Protein AF-A0ABD0AI30-F1 (afdb_monomer_lite)

Radius of gyration: 21.76 Å; chains: 1; bounding box: 58×40×56 Å

Structure (mmCIF, N/CA/C/O backbone):
data_AF-A0ABD0AI30-F1
#
_entry.id   AF-A0ABD0AI30-F1
#
loop_
_atom_site.group_PDB
_atom_site.id
_atom_site.type_symbol
_atom_site.label_atom_id
_atom_site.label_alt_id
_atom_site.label_comp_id
_atom_site.label_asym_id
_atom_site.label_entity_id
_atom_site.label_seq_id
_atom_site.pdbx_PDB_ins_code
_atom_site.Cartn_x
_atom_site.Cartn_y
_atom_site.Cartn_z
_atom_site.occupancy
_atom_site.B_iso_or_equiv
_atom_site.auth_seq_id
_atom_site.auth_comp_id
_atom_site.auth_asym_id
_atom_site.auth_atom_id
_atom_site.pdbx_PDB_model_num
ATOM 1 N N . MET A 1 1 ? -11.498 19.575 -22.961 1.00 31.98 1 MET A N 1
ATOM 2 C CA . MET A 1 1 ? -10.607 18.942 -21.962 1.00 31.98 1 MET A CA 1
ATOM 3 C C . MET A 1 1 ? -11.467 18.393 -20.836 1.00 31.98 1 MET A C 1
ATOM 5 O O . MET A 1 1 ? -12.117 19.174 -20.152 1.00 31.98 1 MET A O 1
ATOM 9 N N . ALA A 1 2 ? -11.550 17.070 -20.700 1.00 28.44 2 ALA A N 1
ATOM 10 C CA . ALA A 1 2 ? -12.328 16.441 -19.638 1.00 28.44 2 ALA A CA 1
ATOM 11 C C . ALA A 1 2 ? -11.652 16.720 -18.288 1.00 28.44 2 ALA A C 1
ATOM 13 O O . ALA A 1 2 ? -10.511 16.319 -18.062 1.00 28.44 2 ALA A O 1
ATOM 14 N N . ARG A 1 3 ? -12.345 17.452 -17.409 1.00 28.09 3 ARG A N 1
ATOM 15 C CA . ARG A 1 3 ? -11.967 17.579 -16.001 1.00 28.09 3 ARG A CA 1
ATOM 16 C C . ARG A 1 3 ? -11.994 16.173 -15.409 1.00 28.09 3 ARG A C 1
ATOM 18 O O . ARG A 1 3 ? -13.059 15.567 -15.342 1.00 28.09 3 ARG A O 1
ATOM 25 N N . PHE A 1 4 ? -10.839 15.661 -14.995 1.00 30.91 4 PHE A N 1
ATOM 26 C CA . PHE A 1 4 ? -10.760 14.489 -14.132 1.00 30.91 4 PHE A CA 1
ATOM 27 C C . PHE A 1 4 ? -11.446 14.842 -12.811 1.00 30.91 4 PHE A C 1
ATOM 29 O O . PHE A 1 4 ? -10.830 15.379 -11.894 1.00 30.91 4 PHE A O 1
ATOM 36 N N . SER A 1 5 ? -12.750 14.586 -12.726 1.00 29.89 5 SER A N 1
ATOM 37 C CA . SER A 1 5 ? -13.435 14.491 -11.450 1.00 29.89 5 SER A CA 1
ATOM 38 C C . SER A 1 5 ? -12.874 13.254 -10.764 1.00 29.89 5 SER A C 1
ATOM 40 O O . SER A 1 5 ? -13.307 12.133 -11.031 1.00 29.89 5 SER A O 1
ATOM 42 N N . TYR A 1 6 ? -11.889 13.453 -9.892 1.00 34.97 6 TYR A N 1
ATOM 43 C CA . TYR A 1 6 ? -11.693 12.554 -8.768 1.00 34.97 6 TYR A CA 1
ATOM 44 C C . TYR A 1 6 ? -13.025 12.537 -8.017 1.00 34.97 6 TYR A C 1
ATOM 46 O O . TYR A 1 6 ? -13.306 13.410 -7.200 1.00 34.97 6 TYR A O 1
ATOM 54 N N . GLN A 1 7 ? -13.895 11.589 -8.367 1.00 36.06 7 GLN A N 1
ATOM 55 C CA . GLN A 1 7 ? -15.016 11.210 -7.529 1.00 36.06 7 GLN A CA 1
ATOM 56 C C . GLN A 1 7 ? -14.395 10.605 -6.281 1.00 36.06 7 GLN A C 1
ATOM 58 O O . GLN A 1 7 ? -14.101 9.413 -6.196 1.00 36.06 7 GLN A O 1
ATOM 63 N N . TYR A 1 8 ? -14.123 11.488 -5.331 1.00 37.06 8 TYR A N 1
ATOM 64 C CA . TYR A 1 8 ? -13.906 11.156 -3.945 1.00 37.06 8 TYR A CA 1
ATOM 65 C C . TYR A 1 8 ? -15.228 10.561 -3.446 1.00 37.06 8 TYR A C 1
ATOM 67 O O . TYR A 1 8 ? -16.035 11.234 -2.815 1.00 37.06 8 TYR A O 1
ATOM 75 N N . ASN A 1 9 ? -15.487 9.289 -3.758 1.00 41.09 9 ASN A N 1
ATOM 76 C CA . ASN A 1 9 ? -16.663 8.545 -3.292 1.00 41.09 9 ASN A CA 1
ATOM 77 C C . ASN A 1 9 ? -16.562 8.203 -1.790 1.00 41.09 9 ASN A C 1
ATOM 79 O O . ASN A 1 9 ? -17.076 7.184 -1.344 1.00 41.09 9 ASN A O 1
ATOM 83 N N . GLY A 1 10 ? -15.861 9.031 -1.011 1.00 42.53 10 GLY A N 1
ATOM 84 C CA . GLY A 1 10 ? -15.751 8.910 0.439 1.00 42.53 10 GLY A CA 1
ATOM 85 C C . GLY A 1 10 ? -16.785 9.745 1.193 1.00 42.53 10 GLY A C 1
ATOM 86 O O . GLY A 1 10 ? -17.103 9.412 2.329 1.00 42.53 10 GLY A O 1
ATOM 87 N N . PHE A 1 11 ? -17.343 10.796 0.578 1.00 44.44 11 PHE A N 1
ATOM 88 C CA . PHE A 1 11 ? -18.287 11.693 1.246 1.00 44.44 11 PHE A CA 1
ATOM 89 C C . PHE A 1 11 ? -19.464 12.023 0.331 1.00 44.44 11 PHE A C 1
ATOM 91 O O . PHE A 1 11 ? -19.327 12.724 -0.669 1.00 44.44 11 PHE A O 1
ATOM 98 N N . LEU A 1 12 ? -20.634 11.499 0.691 1.00 50.25 12 LEU A N 1
ATOM 99 C CA . LEU A 1 12 ? -21.908 11.902 0.108 1.00 50.25 12 LEU A CA 1
ATOM 100 C C . LEU A 1 12 ? -22.252 13.314 0.577 1.00 50.25 12 LEU A C 1
ATOM 102 O O . LEU A 1 12 ? -22.020 13.656 1.741 1.00 50.25 12 LEU A O 1
ATOM 106 N N . LYS A 1 13 ? -22.882 14.120 -0.283 1.00 58.12 13 LYS A N 1
ATOM 107 C CA . LYS A 1 13 ? -23.530 15.348 0.195 1.00 58.12 13 LYS A CA 1
ATOM 108 C C . LYS A 1 13 ? -24.604 14.966 1.215 1.00 58.12 13 LYS 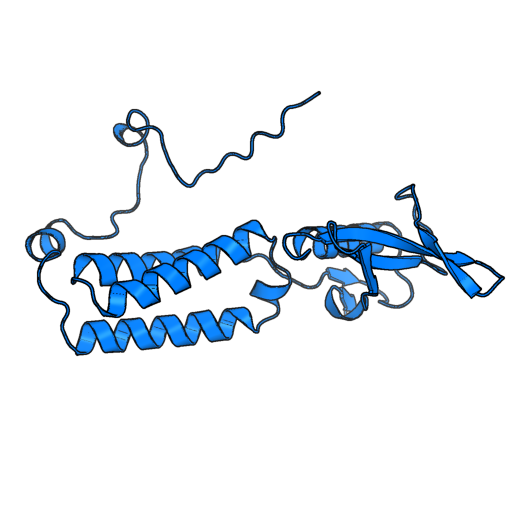A C 1
ATOM 110 O O . LYS A 1 13 ? -25.238 13.920 1.088 1.00 58.12 13 LYS A O 1
ATOM 115 N N . ALA A 1 14 ? -24.873 15.821 2.203 1.00 60.12 14 ALA A N 1
ATOM 116 C CA . ALA A 1 14 ? -25.874 15.535 3.241 1.00 60.12 14 ALA A CA 1
ATOM 117 C C . ALA A 1 14 ? -27.262 15.164 2.665 1.00 60.12 14 ALA A C 1
ATOM 119 O O . ALA A 1 14 ? -27.974 14.329 3.222 1.00 60.12 14 ALA A O 1
ATOM 120 N N . SER A 1 15 ? -27.624 15.729 1.508 1.00 67.75 15 SER A N 1
ATOM 121 C CA . SER A 1 15 ? -28.847 15.403 0.761 1.00 67.75 15 SER A CA 1
ATOM 122 C C . SER A 1 15 ? -28.840 14.008 0.116 1.00 67.75 15 SER A C 1
ATOM 124 O O . SER A 1 15 ? -29.902 13.428 -0.109 1.00 67.75 15 SER A O 1
ATOM 126 N N . GLU A 1 16 ? -27.665 13.452 -0.163 1.00 65.31 16 GLU A N 1
ATOM 127 C CA . GLU A 1 16 ? -27.460 12.142 -0.790 1.00 65.31 16 GLU A CA 1
ATOM 128 C C . GLU A 1 16 ? -27.366 11.021 0.253 1.00 65.31 16 GLU A C 1
ATOM 130 O O . GLU A 1 16 ? -27.747 9.890 -0.039 1.00 65.31 16 GLU A O 1
ATOM 135 N N . VAL A 1 17 ? -26.973 11.337 1.496 1.00 63.44 17 VAL A N 1
ATOM 136 C CA . VAL A 1 17 ? -26.948 10.387 2.628 1.00 63.44 17 VAL A CA 1
ATOM 137 C C . VAL A 1 17 ? -28.314 9.729 2.842 1.00 63.44 17 VAL A C 1
ATOM 139 O O . VAL A 1 17 ? -28.382 8.528 3.077 1.00 63.44 17 VAL A O 1
ATOM 142 N N . LYS A 1 18 ? -29.414 10.483 2.696 1.00 64.25 18 LYS A N 1
ATOM 143 C CA . LYS A 1 18 ? -30.782 9.949 2.852 1.00 64.25 18 LYS A CA 1
ATOM 144 C C . LYS A 1 18 ? -31.198 8.980 1.738 1.00 64.25 18 LYS A C 1
ATOM 146 O O . LYS A 1 18 ? -32.106 8.184 1.949 1.00 64.25 18 LYS A O 1
ATOM 151 N N . LYS A 1 19 ? -30.577 9.069 0.557 1.00 67.75 19 LYS A N 1
ATOM 152 C CA . LYS A 1 19 ? -30.881 8.222 -0.611 1.00 67.75 19 LYS A CA 1
ATOM 153 C C . LYS A 1 19 ? -29.909 7.051 -0.751 1.00 67.75 19 LYS A C 1
ATOM 155 O O . LYS A 1 19 ? -30.205 6.089 -1.454 1.00 67.75 19 LYS A O 1
ATOM 160 N N . ALA A 1 20 ? -28.751 7.131 -0.103 1.00 65.06 20 ALA A N 1
ATOM 161 C CA . ALA A 1 20 ? -27.732 6.103 -0.161 1.00 65.06 20 ALA A CA 1
ATOM 162 C C . ALA A 1 20 ? -28.019 4.969 0.825 1.00 65.06 20 ALA A C 1
ATOM 164 O O . ALA A 1 20 ? -28.300 5.182 2.005 1.00 65.06 20 ALA A O 1
ATOM 165 N N . LYS A 1 21 ? -27.868 3.731 0.352 1.00 70.69 21 LYS A N 1
ATOM 166 C CA . LYS A 1 21 ? -27.889 2.547 1.210 1.00 70.69 21 LYS A CA 1
ATOM 167 C C . LYS A 1 21 ? -26.522 2.397 1.880 1.00 70.69 21 LYS A C 1
ATOM 169 O O . LYS A 1 21 ? -25.649 1.697 1.374 1.00 70.69 21 LYS A O 1
ATOM 174 N N . LEU A 1 22 ? -26.322 3.115 2.983 1.00 70.75 22 LEU A N 1
ATOM 175 C CA . LEU A 1 22 ? -25.070 3.090 3.738 1.00 70.75 22 LEU A CA 1
ATOM 176 C C . LEU A 1 22 ? -24.982 1.858 4.652 1.00 70.75 22 LEU A C 1
ATOM 178 O O . LEU A 1 22 ? -25.995 1.441 5.224 1.00 70.75 22 LEU A O 1
ATOM 182 N N . PRO A 1 23 ? -23.783 1.273 4.823 1.00 73.75 23 PRO A N 1
ATOM 183 C CA . PRO A 1 23 ? -23.594 0.177 5.758 1.00 73.75 23 PRO A CA 1
ATOM 184 C C . PRO A 1 23 ? -23.846 0.656 7.190 1.00 73.75 23 PRO A C 1
ATOM 186 O O . PRO A 1 23 ? -23.369 1.709 7.614 1.00 73.75 23 PRO A O 1
ATOM 189 N N . THR A 1 24 ? -24.585 -0.138 7.963 1.00 80.50 24 THR A N 1
ATOM 190 C CA . THR A 1 24 ? -24.714 0.093 9.405 1.00 80.50 24 THR A CA 1
ATOM 191 C C . THR A 1 24 ? -23.467 -0.446 10.096 1.00 80.50 24 THR A C 1
ATOM 193 O O . THR A 1 24 ? -23.324 -1.654 10.255 1.00 80.50 24 THR A O 1
ATOM 196 N N . ILE A 1 25 ? -22.562 0.452 10.487 1.00 84.00 25 ILE A N 1
ATOM 197 C CA . ILE A 1 25 ? -21.295 0.097 11.150 1.00 84.00 25 ILE A CA 1
ATOM 198 C C . ILE A 1 25 ? -21.524 -0.197 12.638 1.00 84.00 25 ILE A C 1
ATOM 200 O O . ILE A 1 25 ? -21.005 -1.169 13.181 1.00 84.00 25 ILE A O 1
ATOM 204 N N . ILE A 1 26 ? -22.346 0.627 13.294 1.00 81.25 26 ILE A N 1
ATOM 205 C CA . ILE A 1 26 ? -22.733 0.473 14.698 1.00 81.25 26 ILE A CA 1
ATOM 206 C C . ILE A 1 26 ? -24.234 0.203 14.738 1.00 81.25 26 ILE A C 1
ATOM 208 O O . ILE A 1 26 ? -25.036 0.994 14.243 1.00 81.25 26 ILE A O 1
ATOM 212 N N . SER A 1 27 ? -24.631 -0.929 15.322 1.00 81.75 27 SER A N 1
ATOM 213 C CA . SER A 1 27 ? -26.051 -1.262 15.464 1.00 81.75 27 SER A CA 1
ATOM 214 C C . SER A 1 27 ? -26.770 -0.264 16.380 1.00 81.75 27 SER A C 1
ATOM 216 O O . SER A 1 27 ? -26.178 0.262 17.322 1.00 81.75 27 SER A O 1
ATOM 218 N N . LYS A 1 28 ? -28.082 -0.070 16.182 1.00 84.00 28 LYS A N 1
ATOM 219 C CA . LYS A 1 28 ? -28.910 0.795 17.051 1.00 84.00 28 LYS A CA 1
ATOM 220 C C . LYS A 1 28 ? -28.780 0.447 18.539 1.00 84.00 28 LYS A C 1
ATOM 222 O O . LYS A 1 28 ? -28.817 1.332 19.385 1.00 84.00 28 LYS A O 1
ATOM 227 N N . LYS A 1 29 ? -28.626 -0.843 18.865 1.00 83.00 29 LYS A N 1
ATOM 228 C CA . LYS A 1 29 ? -28.421 -1.310 20.243 1.00 83.00 29 LYS A CA 1
ATOM 229 C C . LYS A 1 29 ? -27.045 -0.900 20.772 1.00 83.00 29 LYS A C 1
ATOM 231 O O . LYS A 1 29 ? -26.966 -0.387 21.881 1.00 83.00 29 LYS A O 1
ATOM 236 N N . ALA A 1 30 ? -25.989 -1.098 19.982 1.00 79.44 30 ALA A N 1
ATOM 237 C CA . ALA A 1 30 ? -24.621 -0.751 20.367 1.00 79.44 30 ALA A CA 1
ATOM 238 C C . ALA A 1 30 ? -24.398 0.769 20.473 1.00 79.44 30 ALA A C 1
ATOM 240 O O . ALA A 1 30 ? -23.628 1.209 21.324 1.00 79.44 30 ALA A O 1
ATOM 241 N N . ALA A 1 31 ? -25.117 1.561 19.671 1.00 85.31 31 ALA A N 1
ATOM 242 C CA . ALA A 1 31 ? -25.062 3.022 19.694 1.00 85.31 31 ALA A CA 1
ATOM 243 C C . ALA A 1 31 ? -25.477 3.618 21.050 1.00 85.31 31 ALA A C 1
ATOM 245 O O . ALA A 1 31 ? -24.930 4.626 21.466 1.00 85.31 31 ALA A O 1
ATOM 246 N N . LYS A 1 32 ? -26.374 2.964 21.804 1.00 90.06 32 LYS A N 1
ATOM 247 C CA . LYS A 1 32 ? -26.777 3.434 23.147 1.00 90.06 32 LYS A CA 1
ATOM 248 C C . LYS A 1 32 ? -25.622 3.495 24.149 1.00 90.06 32 LYS A C 1
ATOM 250 O O . LYS A 1 32 ? -25.737 4.139 25.183 1.00 90.06 32 LYS A O 1
ATOM 255 N N . THR A 1 33 ? -24.539 2.775 23.873 1.00 89.94 33 THR A N 1
ATOM 256 C CA . THR A 1 33 ? -23.365 2.687 24.743 1.00 89.94 33 THR A CA 1
ATOM 257 C C . THR A 1 33 ? -22.074 3.026 24.002 1.00 89.94 33 THR A C 1
ATOM 259 O O . THR A 1 33 ? -21.003 2.682 24.495 1.00 89.94 33 THR A O 1
ATOM 262 N N . SER A 1 34 ? -22.145 3.630 22.809 1.00 89.25 34 SER A N 1
ATOM 263 C CA . SER A 1 34 ? -20.957 3.910 21.988 1.00 89.25 34 SER A CA 1
ATOM 264 C C . SER A 1 34 ? -19.999 4.872 22.670 1.00 89.25 34 SER A C 1
ATOM 266 O O . SER A 1 34 ? -18.793 4.678 22.581 1.00 89.25 34 SER A O 1
ATOM 268 N N . ASP A 1 35 ? -20.540 5.841 23.399 1.00 92.69 35 ASP A N 1
ATOM 269 C CA . ASP A 1 35 ? -19.767 6.939 23.985 1.00 92.69 35 ASP A CA 1
ATOM 270 C C . ASP A 1 35 ? -19.091 6.529 25.299 1.00 92.69 35 ASP A C 1
ATOM 272 O O . ASP A 1 35 ? -18.295 7.270 25.867 1.00 92.69 35 ASP A O 1
ATOM 276 N N . GLN A 1 36 ? -19.386 5.319 25.780 1.00 94.06 36 GLN A N 1
ATOM 277 C CA . GLN A 1 36 ? -18.755 4.763 26.967 1.00 94.06 36 GLN A CA 1
ATOM 278 C C . GLN A 1 36 ? -17.295 4.386 26.684 1.00 94.06 36 GLN A C 1
ATOM 280 O O . GLN A 1 36 ? -16.979 3.963 25.564 1.00 94.06 36 GLN A O 1
ATOM 285 N N . PRO A 1 37 ? -16.415 4.442 27.701 1.00 94.94 37 PRO A N 1
ATOM 286 C CA . PRO A 1 37 ? -15.038 3.991 27.568 1.00 94.94 37 PRO A CA 1
ATOM 287 C C . PRO A 1 37 ? -14.952 2.557 27.045 1.00 94.94 37 PRO A C 1
ATOM 289 O O . PRO A 1 37 ? -15.746 1.680 27.411 1.00 94.94 37 PRO A O 1
ATOM 292 N N . ALA A 1 38 ? -13.978 2.313 26.176 1.00 94.75 38 ALA A N 1
ATOM 293 C CA . ALA A 1 38 ? -13.698 0.979 25.684 1.00 94.75 38 ALA A CA 1
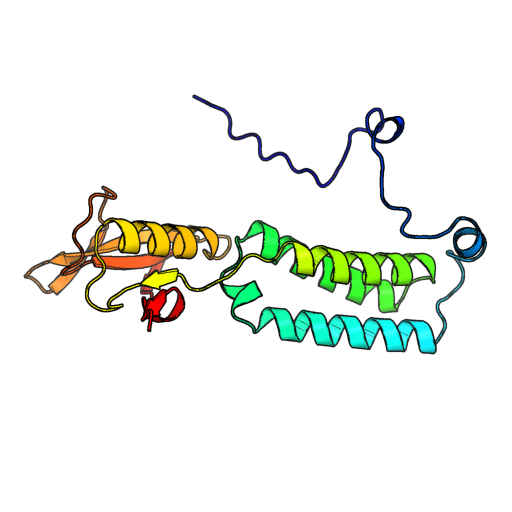ATOM 294 C C . ALA A 1 38 ? -13.161 0.058 26.786 1.00 94.75 38 ALA A C 1
ATOM 296 O O . ALA A 1 38 ? -12.366 0.465 27.632 1.00 94.75 38 ALA A O 1
ATOM 297 N N . SER A 1 39 ? -13.548 -1.218 26.750 1.00 95.31 39 SER A N 1
ATOM 298 C CA . SER A 1 39 ? -12.953 -2.221 27.632 1.00 95.31 39 SER A CA 1
ATOM 299 C C . SER A 1 39 ? -11.525 -2.574 27.200 1.00 95.31 39 SER A C 1
ATOM 301 O O . SER A 1 39 ? -11.159 -2.479 26.024 1.00 95.31 39 SER A O 1
ATOM 303 N N . ALA A 1 40 ? -10.738 -3.112 28.136 1.00 96.12 40 ALA A N 1
ATOM 304 C CA . ALA A 1 40 ? -9.410 -3.651 27.842 1.00 96.12 40 ALA A CA 1
ATOM 305 C C . ALA A 1 40 ? -9.436 -4.715 26.724 1.00 96.12 40 ALA A C 1
ATOM 307 O O . ALA A 1 40 ? -8.541 -4.754 25.881 1.00 96.12 40 ALA A O 1
ATOM 308 N N . SER A 1 41 ? -10.487 -5.543 26.662 1.00 96.44 41 SER A N 1
ATOM 309 C CA . SER A 1 41 ? -10.652 -6.549 25.605 1.00 96.44 41 SER A CA 1
ATOM 310 C C . SER A 1 41 ? -10.909 -5.934 24.225 1.00 96.44 41 SER A C 1
ATOM 312 O O . SER A 1 41 ? -10.370 -6.422 23.230 1.00 96.44 41 SER A O 1
ATOM 314 N N . GLN A 1 42 ? -11.674 -4.840 24.143 1.00 96.25 42 GLN A N 1
ATOM 315 C CA . GLN A 1 42 ? -11.899 -4.108 22.892 1.00 96.25 42 GLN A CA 1
ATOM 316 C C . GLN A 1 42 ? -10.609 -3.447 22.398 1.00 96.25 42 GLN A C 1
ATOM 318 O O . GLN A 1 42 ? -10.275 -3.569 21.219 1.00 96.25 42 GLN A O 1
ATOM 323 N N . LEU A 1 43 ? -9.847 -2.833 23.306 1.00 97.62 43 LEU A N 1
ATOM 324 C CA . LEU A 1 43 ? -8.540 -2.249 23.002 1.00 97.62 43 LEU A CA 1
ATOM 325 C C . LEU A 1 43 ? -7.539 -3.306 22.523 1.00 97.62 43 LEU A C 1
ATOM 327 O O . LEU A 1 43 ? -6.872 -3.116 21.508 1.00 97.62 43 LEU A O 1
ATOM 331 N N . ALA A 1 44 ? -7.466 -4.451 23.206 1.00 97.62 44 ALA A N 1
ATOM 332 C CA . ALA A 1 44 ? -6.619 -5.566 22.792 1.00 97.62 44 ALA A CA 1
ATOM 333 C C . ALA A 1 44 ? -7.024 -6.112 21.414 1.00 97.62 44 ALA A C 1
ATOM 335 O O . ALA A 1 44 ? -6.160 -6.428 20.597 1.00 97.62 44 ALA A O 1
ATOM 336 N N . SER A 1 45 ? -8.328 -6.188 21.124 1.00 97.44 45 SER A N 1
ATOM 337 C CA . SER A 1 45 ? -8.809 -6.572 19.797 1.00 97.44 45 SER A CA 1
ATOM 338 C C . SER A 1 45 ? -8.400 -5.561 18.726 1.00 97.44 45 SER A C 1
ATOM 340 O O . SER A 1 45 ? -7.961 -5.991 17.666 1.00 97.44 45 SER A O 1
ATOM 342 N N . LEU A 1 46 ? -8.506 -4.254 18.983 1.00 98.31 46 LEU A N 1
ATOM 343 C CA . LEU A 1 46 ? -8.091 -3.227 18.023 1.00 98.31 46 LEU A CA 1
ATOM 344 C C . LEU A 1 46 ? -6.583 -3.281 17.746 1.00 98.31 46 LEU A C 1
ATOM 346 O O . LEU A 1 46 ? -6.181 -3.228 16.589 1.00 98.31 46 LEU A O 1
ATOM 350 N N . LYS A 1 47 ? -5.751 -3.476 18.779 1.00 98.44 47 LYS A N 1
ATOM 351 C CA . LYS A 1 47 ? -4.296 -3.646 18.614 1.00 98.44 47 LYS A CA 1
ATOM 352 C C . LYS A 1 47 ? -3.948 -4.800 17.671 1.00 98.44 47 LYS A C 1
ATOM 354 O O . LYS A 1 47 ? -3.072 -4.644 16.830 1.00 98.44 47 LYS A O 1
ATOM 359 N N . LYS A 1 48 ? -4.660 -5.931 17.766 1.00 98.12 48 LYS A N 1
ATOM 360 C CA . LYS A 1 48 ? -4.465 -7.070 16.852 1.00 98.12 48 LYS A CA 1
ATOM 361 C C . LYS A 1 48 ? -4.774 -6.704 15.397 1.00 98.12 48 LYS A C 1
ATOM 363 O O . LYS A 1 48 ? -4.001 -7.067 14.515 1.00 98.12 48 LYS A O 1
ATOM 368 N N . GLU A 1 49 ? -5.866 -5.977 15.152 1.00 98.12 49 GLU A N 1
ATOM 369 C CA . GLU A 1 49 ? -6.218 -5.523 13.797 1.00 98.12 49 GLU A CA 1
ATOM 370 C C . GLU A 1 49 ? -5.193 -4.523 13.245 1.00 98.12 49 GLU A C 1
ATOM 372 O O . GLU A 1 49 ? -4.814 -4.621 12.082 1.00 98.12 49 GLU A O 1
ATOM 377 N N . ILE A 1 50 ? -4.684 -3.610 14.083 1.00 98.50 50 ILE A N 1
ATOM 378 C CA . ILE A 1 50 ? -3.606 -2.683 13.701 1.00 98.50 50 ILE A CA 1
ATOM 379 C C . ILE A 1 50 ? -2.367 -3.468 13.259 1.00 98.50 50 ILE A C 1
ATOM 381 O O . ILE A 1 50 ? -1.880 -3.258 12.153 1.00 98.50 50 ILE A O 1
ATOM 385 N N . THR A 1 51 ? -1.898 -4.426 14.066 1.00 98.31 51 THR A N 1
ATOM 386 C CA . THR A 1 51 ? -0.724 -5.245 13.720 1.00 98.31 51 THR A CA 1
ATOM 387 C C . THR A 1 51 ? -0.923 -6.025 12.418 1.00 98.31 51 THR A C 1
ATOM 389 O O . THR A 1 51 ? 0.008 -6.146 11.620 1.00 98.31 51 THR A O 1
ATOM 392 N N . LYS A 1 52 ? -2.132 -6.542 12.171 1.00 97.25 52 LYS A N 1
ATOM 393 C CA . LYS A 1 52 ? -2.463 -7.216 10.911 1.00 97.25 52 LYS A CA 1
ATOM 394 C C . LYS A 1 52 ? -2.366 -6.251 9.723 1.00 97.25 52 LYS A C 1
ATOM 396 O O . LYS A 1 52 ? -1.696 -6.568 8.743 1.00 97.25 52 LYS A O 1
ATOM 401 N N . ALA A 1 53 ? -2.969 -5.071 9.819 1.00 97.19 53 ALA A N 1
ATOM 402 C CA . ALA A 1 53 ? -2.924 -4.066 8.759 1.00 97.19 53 ALA A CA 1
ATOM 403 C C . ALA A 1 53 ? -1.495 -3.531 8.504 1.00 97.19 53 ALA A C 1
ATOM 405 O O . ALA A 1 53 ? -1.089 -3.357 7.354 1.00 97.19 53 ALA A O 1
ATOM 406 N N . GLU A 1 54 ? -0.683 -3.354 9.549 1.00 97.62 54 GLU A N 1
ATOM 407 C CA . GLU A 1 54 ? 0.745 -3.011 9.432 1.00 97.62 54 GLU A CA 1
ATOM 408 C C . GLU A 1 54 ? 1.555 -4.112 8.723 1.00 97.62 54 GLU A C 1
ATOM 410 O O . GLU A 1 54 ? 2.515 -3.829 7.999 1.00 97.62 54 GLU A O 1
ATOM 415 N N . ALA A 1 55 ? 1.181 -5.384 8.900 1.00 97.38 55 ALA A N 1
ATOM 416 C CA . ALA A 1 55 ? 1.777 -6.481 8.144 1.00 97.38 55 ALA A CA 1
ATOM 417 C C . ALA A 1 55 ? 1.407 -6.392 6.654 1.00 97.38 55 ALA A C 1
ATOM 419 O O . ALA A 1 55 ? 2.295 -6.504 5.806 1.00 97.38 55 ALA A O 1
ATOM 420 N N . VAL A 1 56 ? 0.145 -6.080 6.331 1.00 97.00 56 VAL A N 1
ATOM 421 C CA . VAL A 1 56 ? -0.328 -5.888 4.947 1.00 97.00 56 VAL A CA 1
ATOM 422 C C . VAL A 1 56 ? 0.450 -4.781 4.226 1.00 97.00 56 VAL A C 1
ATOM 424 O O . VAL A 1 56 ? 0.796 -4.951 3.055 1.00 97.00 56 VAL A O 1
ATOM 427 N N . GLN A 1 57 ? 0.835 -3.690 4.903 1.00 95.38 57 GLN A N 1
ATOM 428 C CA . GLN A 1 57 ? 1.675 -2.632 4.306 1.00 95.38 57 GLN A CA 1
ATOM 429 C C . GLN A 1 57 ? 3.033 -3.146 3.779 1.00 95.38 57 GLN A C 1
ATOM 431 O O . GLN A 1 57 ? 3.645 -2.558 2.880 1.00 95.38 57 GLN A O 1
ATOM 436 N N . LYS A 1 58 ? 3.529 -4.272 4.304 1.00 95.12 58 LYS A N 1
ATOM 437 C CA . LYS A 1 58 ? 4.795 -4.886 3.871 1.00 95.12 58 LYS A CA 1
ATOM 438 C C . LYS A 1 58 ? 4.612 -5.807 2.663 1.00 95.12 58 LYS A C 1
ATOM 440 O O . LYS A 1 58 ? 5.606 -6.154 2.012 1.00 95.12 58 LYS A O 1
ATOM 445 N N . GLU A 1 59 ? 3.380 -6.164 2.325 1.00 96.12 59 GLU A N 1
ATOM 446 C CA . GLU A 1 59 ? 3.054 -7.117 1.272 1.00 96.12 59 GLU A CA 1
ATOM 447 C C . GLU A 1 59 ? 2.972 -6.485 -0.125 1.00 96.12 59 GLU A C 1
ATOM 449 O O . GLU A 1 59 ? 2.866 -5.271 -0.315 1.00 96.12 59 GLU A O 1
ATOM 454 N N . THR A 1 60 ? 3.007 -7.347 -1.146 1.00 95.38 60 THR A N 1
ATOM 455 C CA . THR A 1 60 ? 2.890 -6.935 -2.557 1.00 95.38 60 THR A CA 1
ATOM 456 C C . THR A 1 60 ? 1.535 -6.284 -2.845 1.00 95.38 60 THR A C 1
ATOM 458 O O . THR A 1 60 ? 1.476 -5.337 -3.630 1.00 95.38 60 THR A O 1
ATOM 461 N N . ILE A 1 61 ? 0.466 -6.769 -2.202 1.00 96.56 61 ILE A N 1
ATOM 462 C CA . ILE A 1 61 ? -0.899 -6.264 -2.391 1.00 96.56 61 ILE A CA 1
ATOM 463 C C . ILE A 1 61 ? -0.998 -4.776 -2.052 1.00 96.56 61 ILE A C 1
ATOM 465 O O . ILE A 1 61 ? -1.571 -4.012 -2.823 1.00 96.56 61 ILE A O 1
ATOM 469 N N . TYR A 1 62 ? -0.347 -4.325 -0.980 1.00 96.81 62 TYR A N 1
ATOM 470 C CA . TYR A 1 62 ? -0.266 -2.907 -0.647 1.00 96.81 62 TYR A CA 1
ATOM 471 C C . TYR A 1 62 ? 0.721 -2.168 -1.553 1.00 96.81 62 TYR A C 1
ATOM 473 O O . TYR A 1 62 ? 0.342 -1.204 -2.212 1.00 96.81 62 TYR A O 1
ATOM 481 N N . LYS A 1 63 ? 1.974 -2.639 -1.647 1.00 94.81 63 LYS A N 1
ATOM 482 C CA . LYS A 1 63 ? 3.063 -1.926 -2.347 1.00 94.81 63 LYS A CA 1
ATOM 483 C C . LYS A 1 63 ? 2.760 -1.625 -3.813 1.00 94.81 63 LYS A C 1
ATOM 485 O O . LYS A 1 63 ? 3.240 -0.623 -4.335 1.00 94.81 63 LYS A O 1
ATOM 490 N N . LEU A 1 64 ? 1.992 -2.492 -4.472 1.00 96.06 64 LEU A N 1
ATOM 491 C CA . LEU A 1 64 ? 1.605 -2.331 -5.874 1.00 96.06 64 LEU A CA 1
ATOM 492 C C . LEU A 1 64 ? 0.190 -1.771 -6.064 1.00 96.06 64 LEU A C 1
ATOM 494 O O . LEU A 1 64 ? -0.242 -1.629 -7.206 1.00 96.06 64 LEU A O 1
ATOM 498 N N . SER A 1 65 ? -0.546 -1.490 -4.986 1.00 95.44 65 SER A N 1
ATOM 499 C CA . SER A 1 65 ? -1.836 -0.804 -5.095 1.00 95.44 65 SER A CA 1
ATOM 500 C C . SER A 1 65 ? -1.639 0.635 -5.543 1.00 95.44 65 SER A C 1
ATOM 502 O O . SER A 1 65 ? -0.577 1.207 -5.309 1.00 95.44 65 SER A O 1
ATOM 504 N N . SER A 1 66 ? -2.667 1.250 -6.129 1.00 92.31 66 SER A N 1
ATOM 505 C CA . SER A 1 66 ? -2.619 2.677 -6.459 1.00 92.31 66 SER A CA 1
ATOM 506 C C . SER A 1 66 ? -2.436 3.552 -5.214 1.00 92.31 66 SER A C 1
ATOM 508 O O . SER A 1 66 ? -2.942 3.199 -4.146 1.00 92.31 66 SER A O 1
ATOM 510 N N . SER A 1 67 ? -1.766 4.704 -5.340 1.00 89.62 67 SER A N 1
ATOM 511 C CA . SER A 1 67 ? -1.467 5.587 -4.196 1.00 89.62 67 SER A CA 1
ATOM 512 C C . SER A 1 67 ? -2.682 5.885 -3.320 1.00 89.62 67 SER A C 1
ATOM 514 O O . SER A 1 67 ? -2.645 5.593 -2.133 1.00 89.62 67 SER A O 1
ATOM 516 N N . TYR A 1 68 ? -3.807 6.297 -3.908 1.00 88.31 68 TYR A N 1
ATOM 517 C CA . TYR A 1 68 ? -5.025 6.599 -3.146 1.00 88.31 68 TYR A CA 1
ATOM 518 C C . TYR A 1 68 ? -5.585 5.410 -2.341 1.00 88.31 68 TYR A C 1
ATOM 520 O O . TYR A 1 68 ? -6.249 5.613 -1.330 1.00 88.31 68 TYR A O 1
ATOM 528 N N . ARG A 1 69 ? -5.350 4.163 -2.779 1.00 93.06 69 ARG A N 1
ATOM 529 C CA . ARG A 1 69 ? -5.795 2.953 -2.058 1.00 93.06 69 ARG A CA 1
ATOM 530 C C . ARG A 1 69 ? -4.886 2.674 -0.869 1.00 93.06 69 ARG A C 1
ATOM 532 O O . ARG A 1 69 ? -5.374 2.282 0.184 1.00 93.06 69 ARG A O 1
ATOM 539 N N . ARG A 1 70 ? -3.581 2.912 -1.036 1.00 94.38 70 ARG A N 1
ATOM 540 C CA . ARG A 1 70 ? -2.605 2.852 0.058 1.00 94.38 70 ARG A CA 1
ATOM 541 C C . ARG A 1 70 ? -2.897 3.931 1.095 1.00 94.38 70 ARG A C 1
ATOM 543 O O . ARG A 1 70 ? -3.051 3.601 2.263 1.00 94.38 70 ARG A O 1
ATOM 550 N N . ASP A 1 71 ? -3.114 5.166 0.642 1.00 92.56 71 ASP A N 1
ATOM 551 C CA . ASP A 1 71 ? -3.453 6.308 1.496 1.00 92.56 71 ASP A CA 1
ATOM 552 C C . ASP A 1 71 ? -4.723 6.039 2.324 1.00 92.56 71 ASP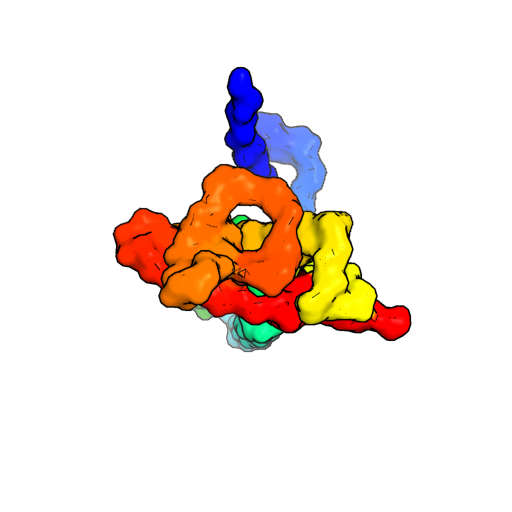 A C 1
ATOM 554 O O . ASP A 1 71 ? -4.820 6.467 3.473 1.00 92.56 71 ASP A O 1
ATOM 558 N N . TYR A 1 72 ? -5.691 5.291 1.779 1.00 93.81 72 TYR A N 1
ATOM 559 C CA . TYR A 1 72 ? -6.897 4.906 2.513 1.00 93.81 72 TYR A CA 1
ATOM 560 C C . TYR A 1 72 ? -6.619 3.916 3.658 1.00 93.81 72 TYR A C 1
ATOM 562 O O . TYR A 1 72 ? -7.170 4.089 4.746 1.00 93.81 72 TYR A O 1
ATOM 570 N N . LEU A 1 73 ? -5.743 2.921 3.455 1.00 95.88 73 LEU A N 1
ATOM 571 C CA . LEU A 1 73 ? -5.289 2.036 4.539 1.00 95.88 73 LEU A CA 1
ATOM 572 C C . LEU A 1 73 ? -4.437 2.798 5.563 1.00 95.88 73 LEU A C 1
ATOM 574 O O . LEU A 1 73 ? -4.617 2.618 6.764 1.00 95.88 73 LEU A O 1
ATOM 578 N N . ASP A 1 74 ? -3.551 3.685 5.110 1.00 96.25 74 ASP A N 1
ATOM 579 C CA . ASP A 1 74 ? -2.696 4.489 5.989 1.00 96.25 74 ASP A CA 1
ATOM 580 C C . ASP A 1 74 ? -3.541 5.423 6.876 1.00 96.25 74 ASP A C 1
ATOM 582 O O . ASP A 1 74 ? -3.300 5.555 8.080 1.00 96.25 74 ASP A O 1
ATOM 586 N N . TYR A 1 75 ? -4.599 6.011 6.309 1.00 95.69 75 TYR A N 1
ATOM 587 C CA . TYR A 1 75 ? -5.605 6.757 7.060 1.00 95.69 75 TYR A CA 1
ATOM 588 C C . TYR A 1 75 ? -6.341 5.871 8.075 1.00 95.69 75 TYR A C 1
ATOM 590 O O . TYR A 1 75 ? -6.500 6.273 9.230 1.00 95.69 75 TYR A O 1
ATOM 598 N N . ALA A 1 76 ? -6.763 4.665 7.676 1.00 96.62 76 ALA A N 1
ATOM 599 C CA . ALA A 1 76 ? -7.431 3.716 8.565 1.00 96.62 76 ALA A CA 1
ATOM 600 C C . ALA A 1 76 ? -6.548 3.325 9.761 1.00 96.62 76 ALA A C 1
ATOM 602 O O . ALA A 1 76 ? -7.021 3.315 10.896 1.00 96.62 76 ALA A O 1
ATOM 603 N N . LEU A 1 77 ? -5.256 3.082 9.522 1.00 98.12 77 LEU A N 1
ATOM 604 C CA . LEU A 1 77 ? -4.256 2.813 10.556 1.00 98.12 77 LEU A CA 1
ATOM 605 C C . LEU A 1 77 ? -4.091 3.992 11.515 1.00 98.12 77 LEU A C 1
ATOM 607 O O . LEU A 1 77 ? -4.165 3.806 12.730 1.00 98.12 77 LEU A O 1
ATOM 611 N N . SER A 1 78 ? -3.948 5.212 10.990 1.00 97.50 78 SER A N 1
ATOM 612 C CA . SER A 1 78 ? -3.860 6.416 11.824 1.00 97.50 78 SER A CA 1
ATOM 613 C C . SER A 1 78 ? -5.122 6.617 12.675 1.00 97.50 78 SER A C 1
ATOM 615 O O . SER A 1 78 ? -5.033 6.958 13.857 1.00 97.50 78 SER A O 1
ATOM 617 N N . ASN A 1 79 ? -6.308 6.376 12.105 1.00 97.12 79 ASN A N 1
ATOM 618 C CA . ASN A 1 79 ? -7.574 6.452 12.833 1.00 97.12 79 ASN A CA 1
ATOM 619 C C . ASN A 1 79 ? -7.661 5.385 13.937 1.00 97.12 79 ASN A C 1
ATOM 621 O O . ASN A 1 79 ? -8.020 5.703 15.068 1.00 97.12 79 ASN A O 1
ATOM 625 N N . ALA A 1 80 ? -7.256 4.150 13.641 1.00 98.06 80 ALA A N 1
ATOM 626 C CA . ALA A 1 80 ? -7.230 3.060 14.606 1.00 98.06 80 ALA A CA 1
ATOM 627 C C . ALA A 1 80 ? -6.255 3.308 15.762 1.00 98.06 80 ALA A C 1
ATOM 629 O O . ALA A 1 80 ? -6.598 3.057 16.915 1.00 98.06 80 ALA A O 1
ATOM 630 N N . GLN A 1 81 ? -5.072 3.855 15.483 1.00 98.25 81 GLN A N 1
ATOM 631 C CA . GLN A 1 81 ? -4.110 4.236 16.520 1.00 98.25 81 GLN A CA 1
ATOM 632 C C . GLN A 1 81 ? -4.690 5.303 17.459 1.00 98.25 81 GLN A C 1
ATOM 634 O O . GLN A 1 81 ? -4.552 5.179 18.673 1.00 98.25 81 GLN A O 1
ATOM 639 N N . LYS A 1 82 ? -5.409 6.301 16.925 1.00 96.75 82 LYS A N 1
ATOM 640 C CA . LYS A 1 82 ? -6.117 7.310 17.737 1.00 96.75 82 LYS A CA 1
ATOM 641 C C . LYS A 1 82 ? -7.257 6.703 18.561 1.00 96.75 82 LYS A C 1
ATOM 643 O O . LYS A 1 82 ? -7.432 7.062 19.720 1.00 96.75 82 LYS A O 1
ATOM 648 N N . ALA A 1 83 ? -7.996 5.747 18.002 1.00 96.81 83 ALA A N 1
ATOM 649 C CA . ALA A 1 83 ? -9.106 5.087 18.691 1.00 96.81 83 ALA A CA 1
ATOM 650 C C . ALA A 1 83 ? -8.668 4.213 19.888 1.00 96.81 83 ALA A C 1
ATOM 652 O O . ALA A 1 83 ? -9.513 3.810 20.685 1.00 96.81 83 ALA A O 1
ATOM 653 N N . LEU A 1 84 ? -7.366 3.945 20.072 1.00 97.19 84 LEU A N 1
ATOM 654 C CA . LEU A 1 84 ? -6.849 3.258 21.266 1.00 97.19 84 LEU A CA 1
ATOM 655 C C . LEU A 1 84 ? -7.019 4.065 22.562 1.00 97.19 84 LEU A C 1
ATOM 657 O O . LEU A 1 84 ? -6.971 3.482 23.641 1.00 97.19 84 LEU A O 1
ATOM 661 N N . SER A 1 85 ? -7.221 5.379 22.475 1.00 94.75 85 SER A N 1
ATOM 662 C CA . SER A 1 85 ? -7.612 6.227 23.610 1.00 94.75 85 SER A CA 1
ATOM 663 C C . SER A 1 85 ? -9.092 6.624 23.563 1.00 94.75 85 SER A C 1
ATOM 665 O O . SER A 1 85 ? -9.494 7.563 24.243 1.00 94.75 85 SER A O 1
ATOM 667 N N . GLY A 1 86 ? -9.879 5.956 22.717 1.00 92.31 86 GLY A N 1
ATOM 668 C CA . GLY A 1 86 ? -11.244 6.334 22.382 1.00 92.31 86 GLY A CA 1
ATOM 669 C C . GLY A 1 86 ? -12.339 5.546 23.101 1.00 92.31 86 GLY A C 1
ATOM 670 O O . GLY A 1 86 ? -12.102 4.686 23.957 1.00 92.31 86 GLY A O 1
ATOM 671 N N . ASN A 1 87 ? -13.577 5.837 22.712 1.00 95.00 87 ASN A N 1
ATOM 672 C CA . ASN A 1 87 ? -14.779 5.161 23.190 1.00 95.00 87 ASN A CA 1
ATOM 673 C C . ASN A 1 87 ? -15.112 3.890 22.376 1.00 95.00 87 ASN A C 1
ATOM 675 O O . ASN A 1 87 ? -14.471 3.549 21.376 1.00 95.00 87 ASN A O 1
ATOM 679 N N . LYS A 1 88 ? -16.138 3.144 22.803 1.00 93.75 88 LYS A N 1
ATOM 680 C CA . LYS A 1 88 ? -16.569 1.900 22.133 1.00 93.75 88 LYS A CA 1
ATOM 681 C C . LYS A 1 88 ? -16.970 2.114 20.671 1.00 93.75 88 LYS A C 1
ATOM 683 O O . LYS A 1 88 ? -16.735 1.231 19.838 1.00 93.75 88 LYS A O 1
ATOM 688 N N . GLY A 1 89 ? -17.606 3.243 20.370 1.00 91.12 89 GLY A N 1
ATOM 689 C CA . GLY A 1 89 ? -18.019 3.613 19.021 1.00 91.12 89 GLY A CA 1
ATOM 690 C C . GLY A 1 89 ? -16.824 3.821 18.100 1.00 91.12 89 GLY A C 1
ATOM 691 O O . GLY A 1 89 ? -16.771 3.222 17.028 1.00 91.12 89 GLY A O 1
ATOM 692 N N . GLU A 1 90 ? -15.834 4.582 18.559 1.00 92.88 90 GLU A N 1
ATOM 693 C CA . GLU A 1 90 ? -14.594 4.862 17.831 1.00 92.88 90 GLU A CA 1
ATOM 694 C C . GLU A 1 90 ? -13.802 3.587 17.546 1.00 92.88 90 GLU A C 1
ATOM 696 O O . GLU A 1 90 ? -13.377 3.378 16.412 1.00 92.88 90 GLU A O 1
ATOM 701 N N . ILE A 1 91 ? -13.686 2.673 18.517 1.00 94.38 91 ILE A N 1
ATOM 702 C CA . ILE A 1 91 ? -13.051 1.368 18.279 1.00 94.38 91 ILE A CA 1
ATOM 703 C C . ILE A 1 91 ? -13.807 0.565 17.221 1.00 94.38 91 ILE A C 1
ATOM 705 O O . ILE A 1 91 ? -13.196 -0.029 16.331 1.00 94.38 91 ILE A O 1
ATOM 709 N N . THR A 1 92 ? -15.136 0.518 17.320 1.00 92.88 92 THR A N 1
ATOM 710 C CA . THR A 1 92 ? -15.962 -0.240 16.370 1.00 92.88 92 THR A CA 1
ATOM 711 C C . THR A 1 92 ? -15.806 0.318 14.958 1.00 92.88 92 THR A C 1
ATOM 713 O O . THR A 1 92 ? -15.613 -0.443 14.008 1.00 92.88 92 THR A O 1
ATOM 716 N N . PHE A 1 93 ? -15.827 1.644 14.830 1.00 92.81 93 PHE A N 1
ATOM 717 C CA . PHE A 1 93 ? -15.612 2.334 13.567 1.00 92.81 93 PHE A CA 1
ATOM 718 C C . PHE A 1 93 ? -14.207 2.086 13.007 1.00 92.81 93 PHE A C 1
ATOM 720 O O . PHE A 1 93 ? -14.084 1.705 11.845 1.00 92.81 93 PHE A O 1
ATOM 727 N N . ALA A 1 94 ? -13.161 2.207 13.827 1.00 96.00 94 ALA A N 1
ATOM 728 C CA . ALA A 1 94 ? -11.780 1.971 13.416 1.00 96.00 94 ALA A CA 1
ATOM 729 C C . ALA A 1 94 ? -11.553 0.542 12.900 1.00 96.00 94 ALA A C 1
ATOM 731 O O . ALA A 1 94 ? -10.930 0.350 11.857 1.00 96.00 94 ALA A O 1
ATOM 732 N N . LYS A 1 95 ? -12.107 -0.470 13.584 1.00 95.56 95 LYS A N 1
ATOM 733 C CA . LYS A 1 95 ? -12.038 -1.867 13.124 1.00 95.56 95 LYS A CA 1
ATOM 734 C C . LYS A 1 95 ? -12.720 -2.057 11.772 1.00 95.56 95 LYS A C 1
ATOM 736 O O . LYS A 1 95 ? -12.172 -2.726 10.899 1.00 95.56 95 LYS A O 1
ATOM 741 N N . TRP A 1 96 ? -13.909 -1.478 11.597 1.00 94.25 96 TRP A N 1
ATOM 742 C CA . TRP A 1 96 ? -14.609 -1.528 10.315 1.00 94.25 96 TRP A CA 1
ATOM 743 C C . TRP A 1 96 ? -13.804 -0.835 9.214 1.00 94.25 96 TRP A C 1
ATOM 745 O O . TRP A 1 96 ? -13.676 -1.381 8.122 1.00 94.25 96 TRP A O 1
ATOM 755 N N . LEU A 1 97 ? -13.226 0.330 9.508 1.00 93.94 97 LEU A N 1
ATOM 756 C CA . LEU A 1 97 ? -12.452 1.110 8.551 1.00 93.94 97 LEU A CA 1
ATOM 757 C C . LEU A 1 97 ? -11.196 0.360 8.089 1.00 93.94 97 LEU A C 1
ATOM 759 O O . LEU A 1 97 ? -10.937 0.324 6.888 1.00 93.94 97 LEU A O 1
ATOM 763 N N . LEU A 1 98 ? -10.471 -0.295 9.005 1.00 96.12 98 LEU A N 1
ATOM 764 C CA . LEU A 1 98 ? -9.343 -1.167 8.663 1.00 96.12 98 LEU A CA 1
ATOM 765 C C . LEU A 1 98 ? -9.787 -2.295 7.727 1.00 96.12 98 LEU A C 1
ATOM 767 O O . LEU A 1 98 ? -9.274 -2.398 6.612 1.00 96.12 98 LEU A O 1
ATOM 771 N N . ALA A 1 99 ? -10.808 -3.062 8.122 1.00 91.56 99 ALA A N 1
ATOM 772 C CA . ALA A 1 99 ? -11.314 -4.176 7.322 1.00 91.56 99 ALA A CA 1
ATOM 773 C C . ALA A 1 99 ? -11.784 -3.726 5.929 1.00 91.56 99 ALA A C 1
ATOM 775 O O . ALA A 1 99 ? -11.481 -4.369 4.929 1.00 91.56 99 ALA A O 1
ATOM 776 N N . ASN A 1 100 ? -12.494 -2.599 5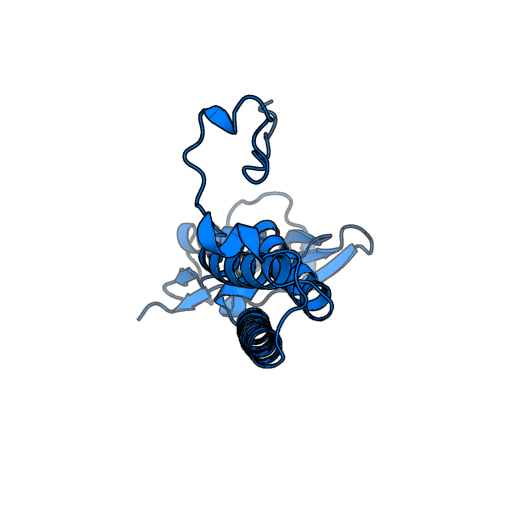.853 1.00 90.81 100 ASN A N 1
ATOM 777 C CA . ASN A 1 100 ? -12.987 -2.045 4.599 1.00 90.81 100 ASN A CA 1
ATOM 778 C C . ASN A 1 100 ? -11.836 -1.548 3.714 1.00 90.81 100 ASN A C 1
ATOM 780 O O . ASN A 1 100 ? -11.834 -1.813 2.513 1.00 90.81 100 ASN A O 1
ATOM 784 N N . SER A 1 101 ? -10.831 -0.880 4.290 1.00 92.69 101 SER A N 1
ATOM 785 C CA . SER A 1 101 ? -9.683 -0.353 3.543 1.00 92.69 101 SER A CA 1
ATOM 786 C C . SER A 1 101 ? -8.859 -1.447 2.856 1.00 92.69 101 SER A C 1
ATOM 788 O O . SER A 1 101 ? -8.486 -1.278 1.693 1.00 92.69 101 SER A O 1
ATOM 790 N N . GLU A 1 102 ? -8.681 -2.606 3.501 1.00 91.00 102 GLU A N 1
ATOM 791 C CA . GLU A 1 102 ? -7.996 -3.765 2.913 1.00 91.00 102 GLU A CA 1
ATOM 792 C C . GLU A 1 102 ? -8.691 -4.265 1.633 1.00 91.00 102 GLU A C 1
ATOM 794 O O . GLU A 1 102 ? -8.013 -4.621 0.668 1.00 91.00 102 GLU A O 1
ATOM 799 N N . THR A 1 103 ? -10.029 -4.220 1.564 1.00 91.81 103 THR A N 1
ATOM 800 C CA . THR A 1 103 ? -10.788 -4.665 0.374 1.00 91.81 103 THR A CA 1
ATOM 801 C C . THR A 1 103 ? -10.558 -3.796 -0.860 1.00 91.81 103 THR A C 1
ATOM 803 O O . THR A 1 103 ? -10.780 -4.243 -1.987 1.00 91.81 103 THR A O 1
ATOM 806 N N . TYR A 1 104 ? -10.095 -2.556 -0.673 1.00 91.75 104 TYR A N 1
ATOM 807 C CA . TYR A 1 104 ? -9.768 -1.683 -1.789 1.00 91.75 104 TYR A CA 1
ATOM 808 C C . TYR A 1 104 ? -8.384 -1.960 -2.353 1.00 91.75 104 TYR A C 1
ATOM 810 O O . TYR A 1 104 ? -8.123 -1.500 -3.457 1.00 91.75 104 TYR A O 1
ATOM 818 N N . LEU A 1 105 ? -7.487 -2.680 -1.683 1.00 95.06 105 LEU A N 1
ATOM 819 C CA . LEU A 1 105 ? -6.164 -2.930 -2.249 1.00 95.06 105 LEU A CA 1
ATOM 820 C C . LEU A 1 105 ? -6.263 -3.768 -3.536 1.00 95.06 105 LEU A C 1
ATOM 822 O O . LEU A 1 105 ? -7.034 -4.718 -3.639 1.00 95.06 105 LEU A O 1
ATOM 826 N N . ASN A 1 106 ? -5.481 -3.401 -4.549 1.00 93.50 106 ASN A N 1
ATOM 827 C CA . ASN A 1 106 ? -5.520 -4.008 -5.884 1.00 93.50 106 ASN A CA 1
ATOM 828 C C . ASN A 1 106 ? -4.133 -4.368 -6.441 1.00 93.50 106 ASN A C 1
ATOM 830 O O . ASN A 1 106 ? -4.017 -4.762 -7.606 1.00 93.50 106 ASN A O 1
ATOM 834 N N . GLY A 1 107 ? -3.085 -4.237 -5.628 1.00 95.12 107 GLY A N 1
ATOM 835 C CA . GLY A 1 107 ? -1.713 -4.515 -6.018 1.00 95.12 107 GLY A CA 1
ATOM 836 C C . GLY A 1 107 ? -1.486 -5.967 -6.420 1.00 95.12 107 GLY A C 1
ATOM 837 O O . GLY A 1 107 ? -1.670 -6.908 -5.654 1.00 95.12 107 GLY A O 1
ATOM 838 N N . LYS A 1 108 ? -1.029 -6.163 -7.652 1.00 95.81 108 LYS A N 1
ATOM 839 C CA . LYS A 1 108 ? -0.644 -7.478 -8.163 1.00 95.81 108 LYS A CA 1
ATOM 840 C C . LYS A 1 108 ? 0.425 -7.324 -9.225 1.00 95.81 108 LYS A C 1
ATOM 842 O O . LYS A 1 108 ? 0.369 -6.399 -10.029 1.00 95.81 108 LYS A O 1
ATOM 847 N N . LYS A 1 109 ? 1.379 -8.255 -9.260 1.00 96.62 109 LYS A N 1
ATOM 848 C CA . LYS A 1 109 ? 2.373 -8.295 -10.338 1.00 96.62 109 LYS A CA 1
ATOM 849 C C . LYS A 1 109 ? 1.713 -8.687 -11.660 1.00 96.62 109 LYS A C 1
ATOM 851 O O . LYS A 1 109 ? 0.894 -9.608 -11.689 1.00 96.62 109 LYS A O 1
ATOM 856 N N . ALA A 1 110 ? 2.107 -8.039 -12.754 1.00 95.44 110 ALA A N 1
ATOM 857 C CA . ALA A 1 110 ? 1.674 -8.421 -14.093 1.00 95.44 110 ALA A CA 1
ATOM 858 C C . ALA A 1 110 ? 2.268 -9.785 -14.492 1.00 95.44 110 ALA A C 1
ATOM 860 O O . ALA A 1 110 ? 3.479 -9.980 -14.357 1.00 95.44 110 ALA A O 1
ATOM 861 N N . PRO A 1 111 ? 1.457 -10.713 -15.025 1.00 95.69 111 PRO A N 1
ATOM 862 C CA . PRO A 1 111 ? 1.968 -11.913 -15.673 1.00 95.69 111 PRO A CA 1
ATOM 863 C C . PRO A 1 111 ? 2.516 -11.567 -17.065 1.00 95.69 111 PRO A C 1
ATOM 865 O O . PRO A 1 111 ? 1.815 -10.949 -17.877 1.00 95.69 111 PRO A O 1
ATOM 868 N N . VAL A 1 112 ? 3.763 -11.951 -17.333 1.00 94.81 112 VAL A N 1
ATOM 869 C CA . VAL A 1 112 ? 4.472 -11.722 -18.607 1.00 94.81 112 VAL A CA 1
ATOM 870 C C . VAL A 1 112 ? 5.151 -13.008 -19.075 1.00 94.81 112 VAL A C 1
ATOM 872 O O . VAL A 1 112 ? 5.402 -13.885 -18.259 1.00 94.81 112 VAL A O 1
ATOM 875 N N . THR A 1 113 ? 5.458 -13.156 -20.357 1.00 94.12 113 THR A N 1
ATOM 876 C CA . THR A 1 113 ? 6.162 -14.328 -20.894 1.00 94.12 113 THR A CA 1
ATOM 877 C C . THR A 1 113 ? 7.635 -14.319 -20.489 1.00 94.12 113 THR A C 1
ATOM 879 O O . THR A 1 113 ? 8.175 -15.342 -20.082 1.00 94.12 113 THR A O 1
ATOM 882 N N . ASN A 1 114 ? 8.293 -13.158 -20.565 1.00 91.25 114 ASN A N 1
ATOM 883 C CA . ASN A 1 114 ? 9.688 -12.999 -20.162 1.00 91.25 114 ASN A CA 1
ATOM 884 C C . ASN A 1 114 ? 9.942 -11.581 -19.632 1.00 91.25 114 ASN A C 1
ATOM 886 O O . ASN A 1 114 ? 9.947 -10.620 -20.401 1.00 91.25 114 ASN A O 1
ATOM 890 N N . ILE A 1 115 ? 10.223 -11.448 -18.333 1.00 89.94 115 ILE A N 1
ATOM 891 C CA . ILE A 1 115 ? 10.530 -10.160 -17.680 1.00 89.94 115 ILE A CA 1
ATOM 892 C C . ILE A 1 115 ? 11.691 -9.385 -18.327 1.00 89.94 115 ILE A C 1
ATOM 894 O O . ILE A 1 115 ? 11.722 -8.160 -18.230 1.00 89.94 115 ILE A O 1
ATOM 898 N N . ASN A 1 116 ? 12.616 -10.067 -19.009 1.00 87.12 116 ASN A N 1
ATOM 899 C CA . ASN A 1 116 ? 13.752 -9.446 -19.694 1.00 87.12 116 ASN A CA 1
ATOM 900 C C . ASN A 1 116 ? 13.413 -9.008 -21.129 1.00 87.12 116 ASN A C 1
ATOM 902 O O . ASN A 1 116 ? 14.184 -8.280 -21.750 1.00 87.12 116 ASN A O 1
ATOM 906 N N . LYS A 1 117 ? 12.275 -9.456 -21.677 1.00 87.62 117 LYS A N 1
ATOM 907 C CA . LYS A 1 117 ? 11.872 -9.207 -23.065 1.00 87.62 117 LYS A CA 1
ATOM 908 C C . LYS A 1 117 ? 10.351 -9.078 -23.179 1.00 87.62 117 LYS A C 1
ATOM 910 O O . LYS A 1 117 ? 9.685 -9.923 -23.767 1.00 87.62 117 LYS A O 1
ATOM 915 N N . LEU A 1 118 ? 9.820 -7.986 -22.633 1.00 87.81 118 LEU A N 1
ATOM 916 C CA . LEU A 1 118 ? 8.389 -7.680 -22.677 1.00 87.81 118 LEU A CA 1
ATOM 917 C C . LEU A 1 118 ? 7.937 -7.338 -24.100 1.00 87.81 118 LEU A C 1
ATOM 919 O O . LEU A 1 118 ? 8.523 -6.453 -24.732 1.00 87.81 118 LEU A O 1
ATOM 923 N N . ASN A 1 119 ? 6.861 -7.953 -24.583 1.00 88.94 119 ASN A N 1
ATOM 924 C CA . ASN A 1 119 ? 6.161 -7.464 -25.771 1.00 88.94 119 ASN A CA 1
ATOM 925 C C . ASN A 1 119 ? 5.430 -6.134 -25.473 1.00 88.94 119 ASN A C 1
ATOM 927 O O . ASN A 1 119 ? 5.409 -5.649 -24.338 1.00 88.94 119 ASN A O 1
ATOM 931 N N . LYS A 1 120 ? 4.834 -5.507 -26.495 1.00 87.19 120 LYS A N 1
ATOM 932 C CA . LYS A 1 120 ? 4.161 -4.204 -26.344 1.00 87.19 120 LYS A CA 1
ATOM 933 C C . LYS A 1 120 ? 3.026 -4.236 -25.313 1.00 87.19 120 LYS A C 1
ATOM 935 O O . LYS A 1 120 ? 2.955 -3.358 -24.458 1.00 87.19 120 LYS A O 1
ATOM 940 N N . ALA A 1 121 ? 2.165 -5.250 -25.363 1.00 90.38 121 ALA A N 1
ATOM 941 C CA . ALA A 1 121 ? 1.023 -5.367 -24.457 1.00 90.38 121 ALA A CA 1
ATOM 942 C C . ALA A 1 121 ? 1.458 -5.648 -23.008 1.00 90.38 121 ALA A C 1
ATOM 944 O O . ALA A 1 121 ? 0.883 -5.118 -22.058 1.00 90.38 121 ALA A O 1
ATOM 945 N N . GLU A 1 122 ? 2.491 -6.465 -22.820 1.00 92.38 122 GLU A N 1
ATOM 946 C CA . GLU A 1 122 ? 3.102 -6.721 -21.514 1.00 92.38 122 GLU A CA 1
ATOM 947 C C . GLU A 1 122 ? 3.723 -5.469 -20.918 1.00 92.38 122 GLU A C 1
ATOM 949 O O . GLU A 1 122 ? 3.474 -5.160 -19.755 1.00 92.38 122 GLU A O 1
ATOM 954 N N . TYR A 1 123 ? 4.483 -4.727 -21.723 1.00 90.12 123 TYR A N 1
ATOM 955 C CA . TYR A 1 123 ? 5.102 -3.483 -21.297 1.00 90.12 123 TYR A CA 1
ATOM 956 C C . TYR A 1 123 ? 4.063 -2.478 -20.799 1.00 90.12 123 TYR A C 1
ATOM 958 O O . TYR A 1 123 ? 4.225 -1.939 -19.708 1.00 90.12 123 TYR A O 1
ATOM 966 N N . GLU A 1 124 ? 2.968 -2.278 -21.540 1.00 89.00 124 GLU A N 1
ATOM 967 C CA . GLU A 1 124 ? 1.895 -1.370 -21.118 1.00 89.00 124 GLU A CA 1
ATOM 968 C C . GLU A 1 124 ? 1.212 -1.826 -19.826 1.00 89.00 124 GLU A C 1
ATOM 970 O O . GLU A 1 124 ? 0.919 -1.001 -18.961 1.00 89.00 124 GLU A O 1
ATOM 975 N N . ARG A 1 125 ? 0.997 -3.135 -19.640 1.00 91.75 125 ARG A N 1
ATOM 976 C CA . ARG A 1 125 ? 0.452 -3.658 -18.376 1.00 91.75 125 ARG A CA 1
ATOM 977 C C . ARG A 1 125 ? 1.387 -3.380 -17.202 1.00 91.75 125 ARG A C 1
ATOM 979 O O . ARG A 1 125 ? 0.929 -2.888 -16.175 1.00 91.75 125 ARG A O 1
ATOM 986 N N . VAL A 1 126 ? 2.685 -3.652 -17.355 1.00 93.25 126 VAL A N 1
ATOM 987 C CA . VAL A 1 126 ? 3.689 -3.366 -16.316 1.00 93.25 126 VAL A CA 1
ATOM 988 C C . VAL A 1 126 ? 3.764 -1.866 -16.039 1.00 93.25 126 VAL A C 1
ATOM 990 O O . VAL A 1 126 ? 3.759 -1.460 -14.881 1.00 93.25 126 VAL A O 1
ATOM 993 N N . ARG A 1 127 ? 3.764 -1.035 -17.085 1.00 90.81 127 ARG A N 1
ATOM 994 C CA . ARG A 1 127 ? 3.807 0.425 -16.970 1.00 90.81 127 ARG A CA 1
ATOM 995 C C . ARG A 1 127 ? 2.641 0.976 -16.159 1.00 90.81 127 ARG A C 1
ATOM 997 O O . ARG A 1 127 ? 2.862 1.848 -15.326 1.00 90.81 127 ARG A O 1
ATOM 1004 N N . ARG A 1 128 ? 1.421 0.470 -16.375 1.00 90.81 128 ARG A N 1
ATOM 1005 C CA . ARG A 1 128 ? 0.245 0.875 -15.588 1.00 90.81 128 ARG A CA 1
ATOM 1006 C C . ARG A 1 128 ? 0.441 0.575 -14.106 1.00 90.81 128 ARG A C 1
ATOM 1008 O O . ARG A 1 128 ? 0.264 1.473 -13.297 1.00 90.81 128 ARG A O 1
ATOM 1015 N N . ILE A 1 129 ? 0.914 -0.626 -13.767 1.00 94.38 129 ILE A N 1
ATOM 1016 C CA . ILE A 1 129 ? 1.191 -0.994 -12.369 1.00 94.38 129 ILE A CA 1
ATOM 1017 C C . ILE A 1 129 ? 2.272 -0.090 -11.773 1.00 94.38 129 ILE A C 1
ATOM 1019 O O . ILE A 1 129 ? 2.113 0.375 -10.654 1.00 94.38 129 ILE A O 1
ATOM 1023 N N . VAL A 1 130 ? 3.353 0.195 -12.507 1.00 94.06 130 VAL A N 1
ATOM 1024 C CA . VAL A 1 130 ? 4.388 1.142 -12.057 1.00 94.06 130 VAL A CA 1
ATOM 1025 C C . VAL A 1 130 ? 3.784 2.527 -11.808 1.00 94.06 130 VAL A C 1
ATOM 1027 O O . VAL A 1 130 ? 4.072 3.151 -10.796 1.00 94.06 130 VAL A O 1
ATOM 1030 N N . SER A 1 131 ? 2.931 3.012 -12.710 1.00 91.44 131 SER A N 1
ATOM 1031 C CA . SER A 1 131 ? 2.283 4.314 -12.551 1.00 91.44 131 SER A CA 1
ATOM 1032 C C . SER A 1 131 ? 1.365 4.358 -11.331 1.00 91.44 131 SER A C 1
ATOM 1034 O O . SER A 1 131 ? 1.425 5.317 -10.569 1.00 91.44 131 SER A O 1
ATOM 1036 N N . ASP A 1 132 ? 0.553 3.323 -11.125 1.00 90.56 132 ASP A N 1
ATOM 1037 C CA . ASP A 1 132 ? -0.349 3.216 -9.977 1.00 90.56 132 ASP A CA 1
ATOM 1038 C C . ASP A 1 132 ? 0.449 3.123 -8.663 1.00 90.56 132 ASP A C 1
ATOM 1040 O O . ASP A 1 132 ? 0.165 3.811 -7.679 1.00 90.56 132 ASP A O 1
ATOM 1044 N N . ALA A 1 133 ? 1.508 2.314 -8.662 1.00 93.94 133 ALA A N 1
ATOM 1045 C CA . ALA A 1 133 ? 2.385 2.091 -7.520 1.00 93.94 133 ALA A CA 1
ATOM 1046 C C . ALA A 1 133 ? 3.344 3.263 -7.233 1.00 93.94 133 ALA A C 1
ATOM 1048 O O . ALA A 1 133 ? 4.153 3.174 -6.304 1.00 93.94 133 ALA A O 1
ATOM 1049 N N . ALA A 1 134 ? 3.286 4.354 -8.003 1.00 92.62 134 ALA A N 1
ATOM 1050 C CA . ALA A 1 134 ? 4.122 5.521 -7.769 1.00 92.62 134 ALA A CA 1
ATOM 1051 C C . ALA A 1 134 ? 3.877 6.079 -6.351 1.00 92.62 134 ALA A C 1
ATOM 1053 O O . ALA A 1 134 ? 2.722 6.215 -5.922 1.00 92.62 134 ALA A O 1
ATOM 1054 N N . PRO A 1 135 ? 4.936 6.379 -5.580 1.00 88.88 135 PRO A N 1
ATOM 1055 C CA . PRO A 1 135 ? 4.786 7.084 -4.315 1.00 88.88 135 PRO A CA 1
ATOM 1056 C C . PRO A 1 135 ? 4.269 8.510 -4.538 1.00 88.88 135 PRO A C 1
ATOM 1058 O O . PRO A 1 135 ? 4.557 9.132 -5.565 1.00 88.88 135 PRO A O 1
ATOM 1061 N N . ASN A 1 136 ? 3.550 9.055 -3.556 1.00 85.94 136 ASN A N 1
ATOM 1062 C CA . ASN A 1 136 ? 3.130 10.455 -3.588 1.00 85.94 136 ASN A CA 1
ATOM 1063 C C . ASN A 1 136 ? 4.362 11.366 -3.724 1.00 85.94 136 ASN A C 1
ATOM 1065 O O . ASN A 1 136 ? 5.401 11.123 -3.113 1.00 85.94 136 ASN A O 1
ATOM 1069 N N . GLY A 1 137 ? 4.268 12.392 -4.573 1.00 88.75 137 GLY A N 1
ATOM 1070 C CA . GLY A 1 137 ? 5.403 13.273 -4.867 1.00 88.75 137 GLY A CA 1
ATOM 1071 C C . GLY A 1 137 ? 6.353 12.767 -5.961 1.00 88.75 137 GLY A C 1
ATOM 1072 O O . GLY A 1 137 ? 7.273 13.497 -6.329 1.00 88.75 137 GLY A O 1
ATOM 1073 N N . TYR A 1 138 ? 6.129 11.577 -6.529 1.00 91.94 138 TYR A N 1
ATOM 1074 C CA . TYR A 1 138 ? 6.919 11.056 -7.645 1.00 91.94 138 TYR A CA 1
ATOM 1075 C C . TYR A 1 138 ? 6.120 11.021 -8.943 1.00 91.94 138 TYR A C 1
ATOM 1077 O O . TYR A 1 138 ? 4.945 10.666 -8.973 1.00 91.94 138 TYR A O 1
ATOM 1085 N N . MET A 1 139 ? 6.801 11.335 -10.043 1.00 90.56 139 MET A N 1
ATOM 1086 C CA . MET A 1 139 ? 6.300 11.082 -11.387 1.00 90.56 139 MET A CA 1
ATOM 1087 C C . MET A 1 139 ? 6.912 9.802 -11.955 1.00 90.56 139 MET A C 1
ATOM 1089 O O . MET A 1 139 ? 8.115 9.557 -11.823 1.00 90.56 139 MET A O 1
ATOM 1093 N N . THR A 1 140 ? 6.098 9.013 -12.647 1.00 90.69 140 THR A N 1
ATOM 1094 C CA . THR A 1 140 ? 6.577 7.860 -13.412 1.00 90.69 140 THR A CA 1
ATOM 1095 C C . THR A 1 140 ? 7.030 8.309 -14.792 1.00 90.69 140 THR A C 1
ATOM 1097 O O . THR A 1 140 ? 6.337 9.050 -15.485 1.00 90.69 140 THR A O 1
ATOM 1100 N N . THR A 1 141 ? 8.204 7.855 -15.215 1.00 89.25 141 THR A N 1
ATOM 1101 C CA . THR A 1 141 ? 8.748 8.149 -16.541 1.00 89.25 141 THR A CA 1
ATOM 1102 C C . THR A 1 141 ? 9.587 6.983 -17.050 1.00 89.25 141 THR A C 1
ATOM 1104 O O . THR A 1 141 ? 9.946 6.062 -16.314 1.00 89.25 141 THR A O 1
ATOM 1107 N N . ILE A 1 142 ? 9.914 7.035 -18.335 1.00 89.12 142 ILE A N 1
ATOM 1108 C CA . ILE A 1 142 ? 10.765 6.058 -19.003 1.00 89.12 142 ILE A CA 1
ATOM 1109 C C . ILE A 1 142 ? 12.087 6.741 -19.346 1.00 89.12 142 ILE A C 1
ATOM 1111 O O . ILE A 1 142 ? 12.098 7.885 -19.801 1.00 89.12 142 ILE A O 1
ATOM 1115 N N . TYR A 1 143 ? 13.196 6.049 -19.117 1.00 89.44 143 TYR A N 1
ATOM 1116 C CA . TYR A 1 143 ? 14.527 6.474 -19.546 1.00 89.44 143 TYR A CA 1
ATOM 1117 C C . TYR A 1 143 ? 15.116 5.448 -20.499 1.00 89.44 143 TYR A C 1
ATOM 1119 O O . TYR A 1 143 ? 14.897 4.255 -20.311 1.00 89.44 143 TYR A O 1
ATOM 1127 N N . TYR A 1 144 ? 15.887 5.898 -21.486 1.00 87.12 144 TYR A N 1
ATOM 1128 C CA . TYR A 1 144 ? 16.656 5.034 -22.379 1.00 87.12 144 TYR A CA 1
ATOM 1129 C C . TYR A 1 144 ? 18.148 5.348 -22.275 1.00 87.12 144 TYR A C 1
ATOM 1131 O O . TYR A 1 144 ? 18.528 6.495 -22.025 1.00 87.12 144 TYR A O 1
ATOM 1139 N N . LYS A 1 145 ? 18.986 4.323 -22.448 1.00 86.12 145 LYS A N 1
ATOM 1140 C CA . LYS A 1 145 ? 20.443 4.481 -22.494 1.00 86.12 145 LYS A CA 1
ATOM 1141 C C . LYS A 1 145 ? 20.881 4.740 -23.936 1.00 86.12 145 LYS A C 1
ATOM 1143 O O . LYS A 1 145 ? 20.517 3.967 -24.827 1.00 86.12 145 LYS A O 1
ATOM 1148 N N . ARG A 1 146 ? 21.614 5.830 -24.170 1.00 83.56 146 ARG A N 1
ATOM 1149 C CA . ARG A 1 146 ? 22.259 6.126 -25.459 1.00 83.56 146 ARG A CA 1
ATOM 1150 C C . ARG A 1 146 ? 23.538 5.300 -25.630 1.00 83.56 146 ARG A C 1
ATOM 1152 O O . ARG A 1 146 ? 23.999 4.662 -24.683 1.00 83.56 146 ARG A O 1
ATOM 1159 N N . ALA A 1 147 ? 24.090 5.302 -26.844 1.00 85.00 147 ALA A N 1
ATOM 1160 C CA . ALA A 1 147 ? 25.326 4.582 -27.169 1.00 85.00 147 ALA A CA 1
ATOM 1161 C C . ALA A 1 147 ? 26.526 5.071 -26.334 1.00 85.00 147 ALA A C 1
ATOM 1163 O O . ALA A 1 147 ? 27.360 4.268 -25.938 1.00 85.00 147 ALA A O 1
ATOM 1164 N N . ASP A 1 148 ? 26.539 6.361 -25.982 1.00 87.38 148 ASP A N 1
ATOM 1165 C CA . ASP A 1 148 ? 27.512 7.003 -25.081 1.00 87.38 148 ASP A CA 1
ATOM 1166 C C . ASP A 1 148 ? 27.370 6.592 -23.598 1.00 87.38 148 ASP A C 1
ATOM 1168 O O . ASP A 1 148 ? 28.094 7.068 -22.729 1.00 87.38 148 ASP A O 1
ATOM 1172 N N . GLY A 1 149 ? 26.404 5.726 -23.279 1.00 85.06 149 GLY A N 1
ATOM 1173 C CA . GLY A 1 149 ? 26.146 5.238 -21.933 1.00 85.06 149 GLY A CA 1
ATOM 1174 C C . GLY A 1 149 ? 25.286 6.156 -21.053 1.00 85.06 149 GLY A C 1
ATOM 1175 O O . GLY A 1 149 ? 24.931 5.755 -19.940 1.00 85.06 149 GLY A O 1
ATOM 1176 N N . THR A 1 150 ? 24.889 7.336 -21.531 1.00 87.50 150 THR A N 1
ATOM 1177 C CA . THR A 1 150 ? 24.089 8.302 -20.767 1.00 87.50 150 THR A CA 1
ATOM 1178 C C . THR A 1 150 ? 22.596 7.957 -20.771 1.00 87.50 150 THR A C 1
ATOM 1180 O O . THR A 1 150 ? 22.049 7.417 -21.739 1.00 87.50 150 THR A O 1
ATOM 1183 N N . TRP A 1 151 ? 21.908 8.257 -19.663 1.00 87.69 151 TRP A N 1
ATOM 1184 C CA . TRP A 1 151 ? 20.469 8.019 -19.509 1.00 87.69 151 TRP A CA 1
ATOM 1185 C C . TRP A 1 151 ? 19.663 9.270 -19.837 1.00 87.69 151 TRP A C 1
ATOM 1187 O O . TRP A 1 151 ? 19.761 10.283 -19.144 1.00 87.69 151 TRP A O 1
ATOM 1197 N N . HIS A 1 152 ? 18.785 9.156 -20.829 1.00 85.62 152 HIS A N 1
ATOM 1198 C CA . HIS A 1 152 ? 17.927 10.247 -21.285 1.00 85.62 152 HIS A CA 1
ATOM 1199 C C . HIS A 1 152 ? 16.464 9.938 -21.029 1.00 85.62 152 HIS A C 1
ATOM 1201 O O . HIS A 1 152 ? 16.013 8.802 -21.202 1.00 85.62 152 HIS A O 1
ATOM 1207 N N . ARG A 1 153 ? 15.708 10.964 -20.629 1.00 85.69 153 ARG A N 1
ATOM 1208 C CA . ARG A 1 153 ? 14.260 10.847 -20.479 1.00 85.69 153 ARG A CA 1
ATOM 1209 C C . ARG A 1 153 ? 13.644 10.603 -21.852 1.00 85.69 153 ARG A C 1
ATOM 1211 O O . ARG A 1 153 ? 13.955 11.295 -22.820 1.00 85.69 153 ARG A O 1
ATOM 1218 N N . LYS A 1 154 ? 12.745 9.629 -21.932 1.00 81.12 154 LYS A N 1
ATOM 1219 C CA . LYS A 1 154 ? 11.911 9.423 -23.107 1.00 81.12 154 LYS A CA 1
ATOM 1220 C C . LYS A 1 154 ? 10.645 10.262 -22.963 1.00 81.12 154 LYS A C 1
ATOM 1222 O O . LYS A 1 154 ? 9.902 10.093 -22.000 1.00 81.12 154 LYS A O 1
ATOM 1227 N N . TYR A 1 155 ? 10.428 11.175 -23.905 1.00 68.31 155 TYR A N 1
ATOM 1228 C CA . TYR A 1 155 ? 9.268 12.073 -23.897 1.00 68.31 155 TYR A CA 1
ATOM 1229 C C . TYR A 1 155 ? 8.018 11.450 -24.529 1.00 68.31 155 TYR A C 1
ATOM 1231 O O . TYR A 1 155 ? 6.922 11.942 -24.291 1.00 68.31 155 TYR A O 1
ATOM 1239 N N . SER A 1 156 ? 8.166 10.357 -25.288 1.00 64.00 156 SER A N 1
ATOM 1240 C CA . SER A 1 156 ? 7.040 9.595 -25.831 1.00 64.00 156 SER A CA 1
ATOM 1241 C C . SER A 1 156 ? 6.962 8.198 -25.223 1.00 64.00 156 SER A C 1
ATOM 1243 O O . SER A 1 156 ? 7.969 7.509 -25.038 1.00 64.00 156 SER A O 1
ATOM 1245 N N . GLU A 1 157 ? 5.736 7.756 -24.958 1.00 58.75 157 GLU A N 1
ATOM 1246 C CA . GLU A 1 157 ? 5.426 6.413 -24.454 1.00 58.75 157 GLU A CA 1
ATOM 1247 C C . GLU A 1 157 ? 5.573 5.326 -25.538 1.00 58.75 157 GLU A C 1
ATOM 1249 O O . GLU A 1 157 ? 5.213 4.173 -25.324 1.00 58.75 157 GLU A O 1
ATOM 1254 N N . LEU A 1 158 ? 6.111 5.663 -26.718 1.00 59.69 158 LEU A N 1
ATOM 1255 C CA . LEU A 1 158 ? 6.287 4.709 -27.809 1.00 59.69 158 LEU A CA 1
ATOM 1256 C C . LEU A 1 158 ? 7.216 3.571 -27.370 1.00 59.69 158 LEU A C 1
ATOM 1258 O O . LEU A 1 158 ? 8.327 3.790 -26.889 1.00 59.69 158 LEU A O 1
ATOM 1262 N N . TRP A 1 159 ? 6.755 2.336 -27.530 1.00 61.25 159 TRP A N 1
ATOM 1263 C CA . TRP A 1 159 ? 7.439 1.133 -27.063 1.00 61.25 159 TRP A CA 1
ATOM 1264 C C . TRP A 1 159 ? 8.818 0.948 -27.726 1.00 61.25 159 TRP A C 1
ATOM 1266 O O . TRP A 1 159 ? 8.935 0.926 -28.947 1.00 61.25 159 TRP A O 1
ATOM 1276 N N . ASN A 1 160 ? 9.873 0.811 -26.914 1.00 65.50 160 ASN A N 1
ATOM 1277 C CA . ASN A 1 160 ? 11.183 0.286 -27.327 1.00 65.50 160 ASN A CA 1
ATOM 1278 C C . ASN A 1 160 ? 11.841 -0.373 -26.106 1.00 65.50 160 ASN A C 1
ATOM 1280 O O . ASN A 1 160 ? 12.436 0.307 -25.272 1.00 65.50 160 ASN A O 1
ATOM 1284 N N . ASN A 1 161 ? 11.682 -1.687 -25.966 1.00 66.56 161 ASN A N 1
ATOM 1285 C CA . ASN A 1 161 ? 12.067 -2.412 -24.754 1.00 66.56 161 ASN A CA 1
ATOM 1286 C C . ASN A 1 161 ? 13.577 -2.671 -24.618 1.00 66.56 161 ASN A C 1
ATOM 1288 O O . ASN A 1 161 ? 14.008 -3.020 -23.525 1.00 66.56 161 ASN A O 1
ATOM 1292 N N . LYS A 1 162 ? 14.382 -2.502 -25.681 1.00 65.06 162 LYS A N 1
ATOM 1293 C CA . LYS A 1 162 ? 15.766 -3.005 -25.678 1.00 65.06 162 LYS A CA 1
ATOM 1294 C C . LYS A 1 162 ? 16.658 -2.268 -24.673 1.00 65.06 162 LYS A C 1
ATOM 1296 O O . LYS A 1 162 ? 17.476 -2.906 -24.027 1.00 65.06 162 LYS A O 1
ATOM 1301 N N . ASN A 1 163 ? 16.434 -0.962 -24.481 1.00 72.44 163 ASN A N 1
ATOM 1302 C CA . ASN A 1 163 ? 17.272 -0.107 -23.624 1.00 72.44 163 ASN A CA 1
ATOM 1303 C C . ASN A 1 163 ? 16.481 0.759 -22.628 1.00 72.44 163 ASN A C 1
ATOM 1305 O O . ASN A 1 163 ? 17.056 1.679 -22.042 1.00 72.44 163 ASN A O 1
ATOM 1309 N N . CYS A 1 164 ? 15.174 0.532 -22.460 1.00 82.69 164 CYS A N 1
ATOM 1310 C CA . CYS A 1 164 ? 14.340 1.385 -21.611 1.00 82.69 164 CYS A CA 1
ATOM 1311 C C . CYS A 1 164 ? 14.221 0.856 -20.174 1.00 82.69 164 CYS A C 1
ATOM 1313 O O . CYS A 1 164 ? 14.034 -0.337 -19.954 1.00 82.69 164 CYS A O 1
ATOM 1315 N N . LYS A 1 165 ? 14.252 1.764 -19.194 1.00 88.31 165 LYS A N 1
ATOM 1316 C CA . LYS A 1 165 ? 13.962 1.494 -17.780 1.00 88.31 165 LYS A CA 1
ATOM 1317 C C . LYS A 1 165 ? 12.813 2.365 -17.291 1.00 88.31 165 LYS A C 1
ATOM 1319 O O . LYS A 1 165 ? 12.721 3.538 -17.657 1.00 88.31 165 LYS A O 1
ATOM 1324 N N . PHE A 1 166 ? 11.968 1.793 -16.439 1.00 91.56 166 PHE A N 1
ATOM 1325 C CA . PHE A 1 166 ? 11.0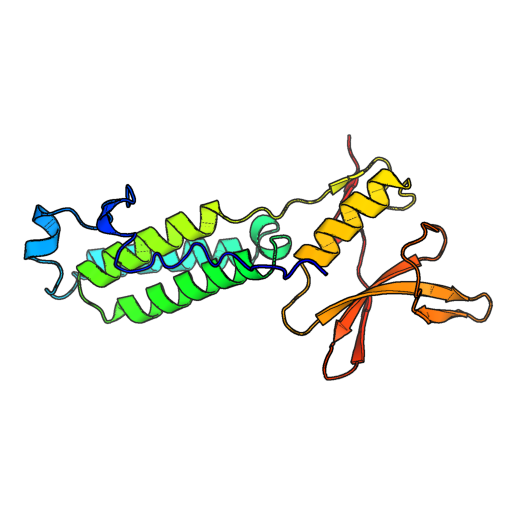17 2.567 -15.650 1.00 91.56 166 PHE A CA 1
ATOM 1326 C C . PHE A 1 166 ? 11.756 3.300 -14.532 1.00 91.56 166 PHE A C 1
ATOM 1328 O O . PHE A 1 166 ? 12.673 2.749 -13.915 1.00 91.56 166 PHE A O 1
ATOM 1335 N N . VAL A 1 167 ? 11.370 4.548 -14.295 1.00 93.56 167 VAL A N 1
ATOM 1336 C CA . VAL A 1 167 ? 12.011 5.424 -13.317 1.00 93.56 167 VAL A CA 1
ATOM 1337 C C . VAL A 1 167 ? 10.939 6.213 -12.581 1.00 93.56 167 VAL A C 1
ATOM 1339 O O . VAL A 1 167 ? 10.057 6.797 -13.213 1.00 93.56 167 VAL A O 1
ATOM 1342 N N . TYR A 1 168 ? 11.050 6.271 -11.257 1.00 94.62 168 TYR A N 1
ATOM 1343 C CA . TYR A 1 168 ? 10.370 7.295 -10.472 1.00 94.62 168 TYR A CA 1
ATOM 1344 C C . TYR A 1 168 ? 11.274 8.513 -10.355 1.00 94.62 168 TYR A C 1
ATOM 1346 O O . TYR A 1 168 ? 12.444 8.386 -9.997 1.00 94.62 168 TYR A O 1
ATOM 1354 N N . VAL A 1 169 ? 10.736 9.688 -10.663 1.00 94.19 169 VAL A N 1
ATOM 1355 C CA . VAL A 1 169 ? 11.441 10.961 -10.507 1.00 94.19 169 VAL A CA 1
ATOM 1356 C C . VAL A 1 169 ? 10.727 11.782 -9.452 1.00 94.19 169 VAL A C 1
ATOM 1358 O O . VAL A 1 169 ? 9.531 12.037 -9.580 1.00 94.19 169 VAL A O 1
ATOM 1361 N N . SER A 1 170 ? 11.452 12.188 -8.414 1.00 94.50 170 SER A N 1
ATOM 1362 C CA . SER A 1 170 ? 10.913 13.093 -7.402 1.00 94.50 170 SER A CA 1
ATOM 1363 C C . SER A 1 170 ? 10.512 14.413 -8.059 1.00 94.50 170 SER A C 1
ATOM 1365 O O . SER A 1 170 ? 11.301 15.030 -8.781 1.00 94.50 170 SER A O 1
ATOM 1367 N N . MET A 1 171 ? 9.280 14.861 -7.829 1.00 92.12 171 MET A N 1
ATOM 1368 C CA . MET A 1 171 ? 8.793 16.114 -8.404 1.00 92.12 171 MET A CA 1
ATOM 1369 C C . MET A 1 171 ? 9.485 17.335 -7.785 1.00 92.12 171 MET A C 1
ATOM 1371 O O . MET A 1 171 ? 9.610 18.353 -8.469 1.00 92.12 171 MET A O 1
ATOM 1375 N N . THR A 1 172 ? 9.994 17.212 -6.557 1.00 94.50 172 THR A N 1
ATOM 1376 C CA . THR A 1 172 ? 10.697 18.273 -5.822 1.00 94.50 172 THR A CA 1
ATOM 1377 C C . THR A 1 172 ? 12.203 18.234 -6.075 1.00 94.50 172 THR A C 1
ATOM 1379 O O . THR A 1 172 ? 12.749 19.167 -6.654 1.00 94.50 172 THR A O 1
ATOM 1382 N N . THR A 1 173 ? 12.872 17.135 -5.721 1.00 96.00 173 THR A N 1
ATOM 1383 C CA . THR A 1 173 ? 14.345 17.023 -5.754 1.00 96.00 173 THR A CA 1
ATOM 1384 C C . THR A 1 173 ? 14.904 16.615 -7.114 1.00 96.00 173 THR A C 1
ATOM 1386 O O . THR A 1 173 ? 16.110 16.669 -7.325 1.00 96.00 173 THR A O 1
ATOM 1389 N N . LYS A 1 174 ? 14.046 16.169 -8.043 1.00 92.25 174 LYS A N 1
ATOM 1390 C CA . LYS A 1 174 ? 14.432 15.585 -9.345 1.00 92.25 174 LYS A CA 1
ATOM 1391 C C . LYS A 1 174 ? 15.298 14.321 -9.242 1.00 92.25 174 LYS A C 1
ATOM 1393 O O . LYS A 1 174 ? 15.807 13.846 -10.260 1.00 92.25 174 LYS A O 1
ATOM 1398 N N . GLU A 1 175 ? 15.417 13.743 -8.047 1.00 94.44 175 GLU A N 1
ATOM 1399 C CA . GLU A 1 175 ? 16.091 12.468 -7.815 1.00 94.44 175 GLU A CA 1
ATOM 1400 C C . GLU A 1 175 ? 15.441 11.354 -8.646 1.00 94.44 175 GLU A C 1
ATOM 1402 O O . GLU A 1 175 ? 14.215 11.284 -8.761 1.00 94.44 175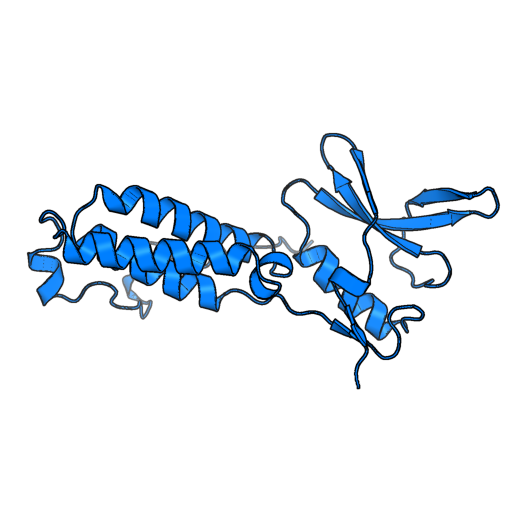 GLU A O 1
ATOM 1407 N N . LYS A 1 176 ? 16.270 10.483 -9.233 1.00 94.06 176 LYS A N 1
ATOM 1408 C CA . LYS A 1 176 ? 15.851 9.400 -10.130 1.00 94.06 176 LYS A CA 1
ATOM 1409 C C . LYS A 1 176 ? 16.030 8.054 -9.437 1.00 94.06 176 LYS A C 1
ATOM 1411 O O . LYS A 1 176 ? 17.153 7.648 -9.155 1.00 94.06 176 LYS A O 1
ATOM 1416 N N . LYS A 1 177 ? 14.939 7.308 -9.277 1.00 94.81 177 LYS A N 1
ATOM 1417 C CA . LYS A 1 177 ? 14.949 5.927 -8.791 1.00 94.81 177 LYS A CA 1
ATOM 1418 C C . LYS A 1 177 ? 14.648 4.967 -9.934 1.00 94.81 177 LYS A C 1
ATOM 1420 O O . LYS A 1 177 ? 13.508 4.862 -10.386 1.00 94.81 177 LYS A O 1
ATOM 1425 N N . PHE A 1 178 ? 15.676 4.269 -10.407 1.00 93.12 178 PHE A N 1
ATOM 1426 C CA . PHE A 1 178 ? 15.536 3.245 -11.443 1.00 93.12 178 PHE A CA 1
ATOM 1427 C C . PHE A 1 178 ? 14.886 1.986 -10.873 1.00 93.12 178 PHE A C 1
ATOM 1429 O O . PHE A 1 178 ? 15.300 1.477 -9.833 1.00 93.12 178 PHE A O 1
ATOM 1436 N N . LEU A 1 179 ? 13.875 1.480 -11.573 1.00 93.94 179 LEU A N 1
ATOM 1437 C CA . LEU A 1 179 ? 13.032 0.391 -11.096 1.00 93.94 179 LEU A CA 1
ATOM 1438 C C . LEU A 1 179 ? 13.411 -0.940 -11.744 1.00 93.94 179 LEU A C 1
ATOM 1440 O O . LEU A 1 179 ? 13.806 -0.990 -12.913 1.00 93.94 179 LEU A O 1
ATOM 1444 N N . LYS A 1 180 ? 13.255 -2.032 -10.991 1.00 93.44 180 LYS A N 1
ATOM 1445 C CA . LYS A 1 180 ? 13.420 -3.395 -11.503 1.00 93.44 180 LYS A CA 1
ATOM 1446 C C . LYS A 1 180 ? 12.068 -3.918 -11.979 1.00 93.44 180 LYS A C 1
ATOM 1448 O O . LYS A 1 180 ? 11.092 -3.881 -11.239 1.00 93.44 180 LYS A O 1
ATOM 1453 N N . ILE A 1 181 ? 12.006 -4.460 -13.197 1.00 91.62 181 ILE A N 1
ATOM 1454 C CA . ILE A 1 181 ? 10.759 -5.017 -13.758 1.00 91.62 181 ILE A CA 1
ATOM 1455 C C . ILE A 1 181 ? 10.212 -6.155 -12.881 1.00 91.62 181 ILE A C 1
ATOM 1457 O O . ILE A 1 181 ? 9.001 -6.267 -12.709 1.00 91.62 181 ILE A O 1
ATOM 1461 N N . SER A 1 182 ? 11.090 -6.952 -12.264 1.00 94.06 182 SER A N 1
ATOM 1462 C CA . SER A 1 182 ? 10.734 -8.050 -11.353 1.00 94.06 182 SER A CA 1
ATOM 1463 C C . SER A 1 182 ? 9.932 -7.617 -10.122 1.00 94.06 182 SER A C 1
ATOM 1465 O O . SER A 1 182 ? 9.266 -8.447 -9.500 1.00 94.06 182 SER A O 1
ATOM 1467 N N . ASP A 1 183 ? 9.975 -6.336 -9.753 1.00 94.75 183 ASP A N 1
ATOM 1468 C CA . ASP A 1 183 ? 9.192 -5.808 -8.633 1.00 94.75 183 ASP A CA 1
ATOM 1469 C C . ASP A 1 183 ? 7.707 -5.678 -9.018 1.00 94.75 183 ASP A C 1
ATOM 1471 O O . ASP A 1 183 ? 6.834 -5.800 -8.164 1.00 94.75 183 ASP A O 1
ATOM 1475 N N . PHE A 1 184 ? 7.415 -5.541 -10.316 1.00 95.69 184 PHE A N 1
ATOM 1476 C CA . PHE A 1 184 ? 6.084 -5.261 -10.868 1.00 95.69 184 PHE A CA 1
ATOM 1477 C C . PHE A 1 184 ? 5.539 -6.382 -11.759 1.00 95.69 184 PHE A C 1
ATOM 1479 O O . PHE A 1 184 ? 4.344 -6.413 -12.052 1.00 95.69 184 PHE A O 1
ATOM 1486 N N . ALA A 1 185 ? 6.389 -7.307 -12.200 1.00 95.31 185 ALA A N 1
ATOM 1487 C CA . ALA A 1 185 ? 6.037 -8.383 -13.115 1.00 95.31 185 ALA A CA 1
ATOM 1488 C C . ALA A 1 185 ? 6.581 -9.734 -12.642 1.00 95.31 185 ALA A C 1
ATOM 1490 O O . ALA A 1 185 ? 7.564 -9.807 -11.902 1.00 95.31 185 ALA A O 1
ATOM 1491 N N . LYS A 1 186 ? 5.942 -10.812 -13.095 1.00 96.12 186 LYS A N 1
ATOM 1492 C CA . LYS A 1 186 ? 6.389 -12.194 -12.894 1.00 96.12 186 LYS A CA 1
ATOM 1493 C C . LYS A 1 186 ? 6.248 -12.983 -14.193 1.00 96.12 186 LYS A C 1
ATOM 1495 O O . LYS A 1 186 ? 5.289 -12.761 -14.933 1.00 96.12 186 LYS A O 1
ATOM 1500 N N . ASN A 1 187 ? 7.176 -13.905 -14.444 1.00 94.44 187 ASN A N 1
ATOM 1501 C CA . ASN A 1 187 ? 7.033 -14.834 -15.561 1.00 94.44 187 ASN A CA 1
ATOM 1502 C C . ASN A 1 187 ? 5.779 -15.693 -15.347 1.00 94.44 187 ASN A C 1
ATOM 1504 O O . ASN A 1 187 ? 5.519 -16.173 -14.239 1.00 94.44 187 ASN A O 1
ATOM 1508 N N . SER A 1 188 ? 4.990 -15.831 -16.402 1.00 86.88 188 SER A N 1
ATOM 1509 C CA . SER A 1 188 ? 3.862 -16.752 -16.475 1.00 86.88 188 SER A CA 1
ATOM 1510 C C . SER A 1 188 ? 4.453 -18.147 -16.645 1.00 86.88 188 SER A C 1
ATOM 1512 O O . SER A 1 188 ? 5.398 -18.304 -17.418 1.00 86.88 188 SER A O 1
ATOM 1514 N N . LYS A 1 189 ? 3.968 -19.109 -15.859 1.00 65.31 189 LYS A N 1
ATOM 1515 C CA . LYS A 1 189 ? 4.273 -20.520 -16.101 1.00 65.31 189 LYS A CA 1
ATOM 1516 C C . LYS A 1 189 ? 3.571 -20.977 -17.371 1.00 65.31 189 LYS A C 1
ATOM 1518 O O . LYS A 1 189 ? 2.470 -20.434 -17.625 1.00 65.31 189 LYS A O 1
#

Sequence (189 aa):
MARFSYQYNGFLKASEVKKAKLPTIISKKAAKTSDQPASASQLASLKKEITKAEAVQKETIYKLSSSYRRDYLDYALSNAQKALSGNKGEITFAKWLLANSETYLNGKKAPVTNINKLNKAEYERVRRIVSDAAPNGYMTTIYYKRADGTWHRKYSELWNNKNCKFVYVSMTTKEKKFLKISDFAKNSK

Organism: NCBI:txid1584

Foldseek 3Di:
DDDPPPPPVVDDDPVCVVVDPDDDLADPVRVVFQQPADDPVLLVVLVVLLVVLVVVCVDQLLLLAAQVLVVQLVVLSVQSVVCSRGGNNSSSVSSVSNVVSSVRRDGDAAAAQDLLDGDPVSVVQLQVSCQRSAHPQWDKFKWFADPVRDIDTDPDPPDDRNGIFIWIAGNPPRDIDTDRSVSRHDYDD

Secondary structure (DSSP, 8-state):
--------TT---HHHHTTS----SS-HHHHTTTTSBPPHHHHHHHHHHHHHHHHHTTSHHHHTS-HHHHHHHHHHHHHHHHHTTSBHHHHHHHHHHHHHHHHT----PEEES-TTS--HHHHHHHHHHHHHTPPTTEEEEEEEE-TTS-EEEESS-----SSEEEEEEETTT--EEEPPGGGTEEE--

pLDDT: mean 85.91, std 16.09, range [28.09, 98.5]